Protein AF-A0A927G2V9-F1 (afdb_monomer_lite)

Sequence (260 aa):
MIRFIKNMVEADKHNALAEKRNIQAFEKHVNAEIKVNKQEKRTTNAIEKLRNRKRGIMKTSISTFIEVHKKIMQIEFNQGDGIRELVMNMSTPIDSSYINSWFDLDRKELNTEQMLSAYFIKGGISGVIAKEAEMNARLASIRNRQADVALAQAETICVALESIEVRVNKISDLLAKLNVILIKTIDTTSAIISEKGIDKQKYTKQDKEKLMTCINAATTVKKIIDTPILDMEGNITQELIKAIQHGNSFLEEINNKMKI

Secondary structure (DSSP, 8-state):
-HHHHHHHHHHHHHHHHHHHHHHHHHHHHHHHHHHHHHHHHHHHHHHHHHHHHHHHHIIIIIHHHHHHHHHHHHT-PPTTSSHHHHHHH-SS--SHHHHHHHHHHHHHH--HHHHHHHHHHHHSSHHHHHHHHHHTTS-SSSHHHHHHHHHHHHHHHHHHHHHHHHHHHHHHHHHHHHHHHHHHHHHHHHHHHHHHTT-GGG--HHHHHHHHHHHHHHHHHHHHHHS-SB-TTSPBPHHHHHHHHHHHHHHHHHHHHH--

Foldseek 3Di:
DVVVVVVVVVVVVVVVVLVVLLVVLVVLLVVLVVLLVVLLVLLLVLLVLLLVLLLVLLVPLLQLLQVLVVQVVLLPDDPVLLLVVLCVPLPDHSHPVVSVVLVVVSVVLPVVVVLVVVLCCVPADVVVVVVCVVVVPDDRPVRPVVSVVSNVRSVVSSVLSVVSSVVSNLLSVLLVLLSVQLVVLSVLSVVVCVVQPSHNVSADSVNSVSSSLNSVSSSLSVQLSPQRQADSNRHGDPSNVVSSVVSVVSSVVVCVVVVD

pLDDT: mean 75.88, std 15.54, range [39.22, 97.38]

Radius of gyration: 28.89 Å; chains: 1; bounding box: 69×26×96 Å

Structure (mmCIF, N/CA/C/O backbone):
data_AF-A0A927G2V9-F1
#
_entry.id   AF-A0A927G2V9-F1
#
loop_
_atom_site.group_PDB
_atom_site.id
_atom_site.type_symbol
_atom_site.label_atom_id
_atom_site.label_alt_id
_atom_site.label_comp_id
_atom_site.label_asym_id
_atom_site.label_entity_id
_atom_site.label_seq_id
_atom_site.pdbx_PDB_ins_code
_atom_site.Cartn_x
_atom_site.Cartn_y
_atom_site.Cartn_z
_atom_site.occupancy
_atom_site.B_iso_or_equiv
_atom_site.auth_seq_id
_atom_site.auth_comp_id
_atom_site.auth_asym_id
_atom_site.auth_atom_id
_atom_site.pdbx_PDB_model_num
ATOM 1 N N . MET A 1 1 ? 43.965 -5.010 -64.605 1.00 55.44 1 MET A N 1
ATOM 2 C CA . MET A 1 1 ? 43.247 -6.197 -64.088 1.00 55.44 1 MET A CA 1
ATOM 3 C C . MET A 1 1 ? 43.513 -6.438 -62.594 1.00 55.44 1 MET A C 1
ATOM 5 O O . MET A 1 1 ? 42.568 -6.380 -61.825 1.00 55.44 1 MET A O 1
ATOM 9 N N . ILE A 1 2 ? 44.770 -6.571 -62.141 1.00 54.78 2 ILE A N 1
ATOM 10 C CA . ILE A 1 2 ? 45.123 -6.824 -60.717 1.00 54.78 2 ILE A CA 1
ATOM 11 C C . ILE A 1 2 ? 44.600 -5.743 -59.742 1.00 54.78 2 ILE A C 1
ATOM 13 O O . ILE A 1 2 ? 44.047 -6.066 -58.695 1.00 54.78 2 ILE A O 1
ATOM 17 N N . ARG A 1 3 ? 44.699 -4.453 -60.098 1.00 51.81 3 ARG A N 1
ATOM 18 C CA . ARG A 1 3 ? 44.196 -3.331 -59.272 1.00 51.81 3 ARG A CA 1
ATOM 19 C C . ARG A 1 3 ? 42.668 -3.321 -59.120 1.00 51.81 3 ARG A C 1
ATOM 21 O O . ARG A 1 3 ? 42.163 -2.945 -58.074 1.00 51.81 3 ARG A O 1
ATOM 28 N N . PHE A 1 4 ? 41.946 -3.762 -60.147 1.00 56.03 4 PHE A N 1
ATOM 29 C CA . PHE A 1 4 ? 40.483 -3.847 -60.135 1.00 56.03 4 PHE A CA 1
ATOM 30 C C . PHE A 1 4 ? 40.002 -4.973 -59.210 1.00 56.03 4 PHE A C 1
ATOM 32 O O . PHE A 1 4 ? 39.141 -4.751 -58.368 1.00 56.03 4 PHE A O 1
ATOM 39 N N . ILE A 1 5 ? 40.643 -6.143 -59.293 1.00 57.41 5 ILE A N 1
ATOM 40 C CA . ILE A 1 5 ? 40.373 -7.283 -58.405 1.00 57.41 5 ILE A CA 1
ATOM 41 C C . ILE A 1 5 ? 40.694 -6.923 -56.947 1.00 57.41 5 ILE A C 1
ATOM 43 O O . ILE A 1 5 ? 39.905 -7.220 -56.057 1.00 57.41 5 ILE A O 1
ATOM 47 N N . LYS A 1 6 ? 41.806 -6.217 -56.689 1.00 57.31 6 LYS A N 1
ATOM 48 C CA . LYS A 1 6 ? 42.147 -5.735 -55.340 1.00 57.31 6 LYS A CA 1
ATOM 49 C C . LYS A 1 6 ? 41.074 -4.794 -54.773 1.00 57.31 6 LYS A C 1
ATOM 51 O O . LYS A 1 6 ? 40.660 -4.977 -53.633 1.00 57.31 6 LYS A O 1
ATOM 56 N N . ASN A 1 7 ? 40.589 -3.848 -55.580 1.00 57.88 7 ASN A N 1
ATOM 57 C CA . ASN A 1 7 ? 39.524 -2.930 -55.174 1.00 57.88 7 ASN A CA 1
ATOM 58 C C . ASN A 1 7 ? 38.192 -3.659 -54.910 1.00 57.88 7 ASN A C 1
ATOM 60 O O . ASN A 1 7 ? 37.502 -3.311 -53.959 1.00 57.88 7 ASN A O 1
ATOM 64 N N . MET A 1 8 ? 37.843 -4.681 -55.704 1.00 60.88 8 MET A N 1
ATOM 65 C CA . MET A 1 8 ? 36.666 -5.527 -55.444 1.00 60.88 8 MET A CA 1
ATOM 66 C C . MET A 1 8 ? 36.788 -6.288 -54.119 1.00 60.88 8 MET A C 1
ATOM 68 O O . MET A 1 8 ? 35.865 -6.263 -53.316 1.00 60.88 8 MET A O 1
ATOM 72 N N . VAL A 1 9 ? 37.943 -6.903 -53.846 1.00 64.06 9 VAL A N 1
ATOM 73 C CA . VAL A 1 9 ? 38.182 -7.636 -52.590 1.00 64.06 9 VAL A CA 1
ATOM 74 C C . VAL A 1 9 ? 38.117 -6.711 -51.368 1.00 64.06 9 VAL A C 1
ATOM 76 O O . VAL A 1 9 ? 37.639 -7.114 -50.308 1.00 64.06 9 VAL A O 1
ATOM 79 N N . GLU A 1 10 ? 38.598 -5.472 -51.483 1.00 65.88 10 GLU A N 1
ATOM 80 C CA . GLU A 1 10 ? 38.458 -4.468 -50.422 1.00 65.88 10 GLU A CA 1
ATOM 81 C C . GLU A 1 10 ? 36.997 -4.026 -50.250 1.00 65.88 10 GLU A C 1
ATOM 83 O O . GLU A 1 10 ? 36.513 -3.965 -49.119 1.00 65.88 10 GLU A O 1
ATOM 88 N N . ALA A 1 11 ? 36.265 -3.801 -51.345 1.00 61.78 11 ALA A N 1
ATOM 89 C CA . ALA A 1 11 ? 34.843 -3.458 -51.307 1.00 61.78 11 ALA A CA 1
ATOM 90 C C . ALA A 1 11 ? 33.989 -4.560 -50.653 1.00 61.78 11 ALA A C 1
ATOM 92 O O . ALA A 1 11 ? 33.175 -4.257 -49.781 1.00 61.78 11 ALA A O 1
ATOM 93 N N . ASP A 1 12 ? 34.230 -5.831 -50.980 1.00 64.00 12 ASP A N 1
ATOM 94 C CA . ASP A 1 12 ? 33.527 -6.969 -50.374 1.00 64.00 12 ASP A CA 1
ATOM 95 C C . ASP A 1 12 ? 33.809 -7.078 -48.870 1.00 64.00 12 ASP A C 1
ATOM 97 O O . ASP A 1 12 ? 32.894 -7.292 -48.070 1.00 64.00 12 ASP A O 1
ATO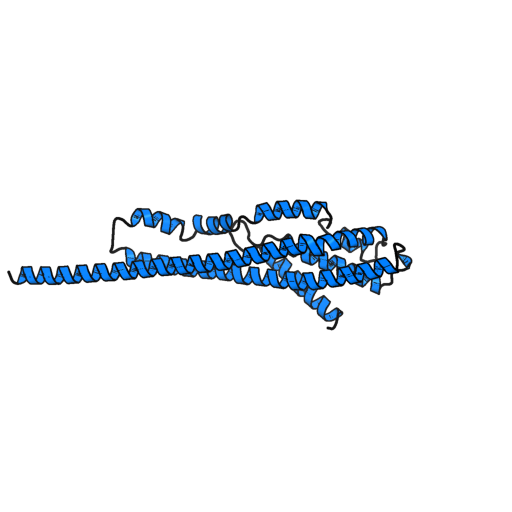M 101 N N . LYS A 1 13 ? 35.059 -6.844 -48.445 1.00 68.31 13 LYS A N 1
ATOM 102 C CA . LYS A 1 13 ? 35.409 -6.774 -47.016 1.00 68.31 13 LYS A CA 1
ATOM 103 C C . LYS A 1 13 ? 34.677 -5.634 -46.313 1.00 68.31 13 LYS A C 1
ATOM 105 O O . LYS A 1 13 ? 34.181 -5.825 -45.202 1.00 68.31 13 LYS A O 1
ATOM 110 N N . HIS A 1 14 ? 34.602 -4.458 -46.934 1.00 65.38 14 HIS A N 1
ATOM 111 C CA . HIS A 1 14 ? 33.885 -3.312 -46.377 1.00 65.38 14 HIS A CA 1
ATOM 112 C C . HIS A 1 14 ? 32.372 -3.557 -46.288 1.00 65.38 14 HIS A C 1
ATOM 114 O O . HIS A 1 14 ? 31.774 -3.200 -45.270 1.00 65.38 14 HIS A O 1
ATOM 120 N N . ASN A 1 15 ? 31.775 -4.227 -47.276 1.00 68.12 15 ASN A N 1
ATOM 121 C CA . ASN A 1 15 ? 30.369 -4.635 -47.247 1.00 68.12 15 ASN A CA 1
ATOM 122 C C . ASN A 1 15 ? 30.089 -5.642 -46.126 1.00 68.12 15 ASN A C 1
ATOM 124 O O . ASN A 1 15 ? 29.191 -5.414 -45.318 1.00 68.12 15 ASN A O 1
ATOM 128 N N . ALA A 1 16 ? 30.907 -6.690 -45.996 1.00 70.94 16 ALA A N 1
ATOM 129 C CA . ALA A 1 16 ? 30.765 -7.673 -44.920 1.00 70.94 16 ALA A CA 1
ATOM 130 C C . ALA A 1 16 ? 30.925 -7.037 -43.522 1.00 70.94 16 ALA A C 1
ATOM 132 O O . ALA A 1 16 ? 30.200 -7.359 -42.579 1.00 70.94 16 ALA A O 1
ATOM 133 N N . LEU A 1 17 ? 31.852 -6.082 -43.377 1.00 72.69 17 LEU A N 1
ATOM 134 C CA . LEU A 1 17 ? 32.018 -5.300 -42.148 1.00 72.69 17 LEU A CA 1
ATOM 135 C C . LEU A 1 17 ? 30.794 -4.423 -41.845 1.00 72.69 17 LEU A C 1
ATOM 137 O O . LEU A 1 17 ? 30.413 -4.295 -40.679 1.00 72.69 17 LEU A O 1
ATOM 141 N N . ALA A 1 18 ? 30.186 -3.812 -42.863 1.00 66.44 18 ALA A N 1
ATOM 142 C CA . ALA A 1 18 ? 28.980 -3.004 -42.710 1.00 66.44 18 ALA A CA 1
ATOM 143 C C . ALA A 1 18 ? 27.772 -3.861 -42.300 1.00 66.44 18 ALA A C 1
ATOM 145 O O . ALA A 1 18 ? 27.036 -3.485 -41.389 1.00 66.44 18 ALA A O 1
ATOM 146 N N . GLU A 1 19 ? 27.609 -5.037 -42.903 1.00 65.94 19 GLU A N 1
ATOM 147 C CA . GLU A 1 19 ? 26.555 -5.994 -42.562 1.00 65.94 19 GLU A CA 1
ATOM 148 C C . GLU A 1 19 ? 26.694 -6.509 -41.125 1.00 65.94 19 GLU A C 1
ATOM 150 O O . GLU A 1 19 ? 25.750 -6.425 -40.340 1.00 65.94 19 GLU A O 1
ATOM 155 N N . LYS A 1 20 ? 27.903 -6.916 -40.717 1.00 73.75 20 LYS A N 1
ATOM 156 C CA . LYS A 1 20 ? 28.170 -7.333 -39.334 1.00 73.75 20 LYS A CA 1
ATOM 157 C C . LYS A 1 20 ? 27.840 -6.234 -38.319 1.00 73.75 20 LYS A C 1
ATOM 159 O O . LYS A 1 20 ? 27.256 -6.510 -37.274 1.00 73.75 20 LYS A O 1
ATOM 164 N N . ARG A 1 21 ? 28.202 -4.981 -38.614 1.00 66.94 21 ARG A N 1
ATOM 165 C CA . ARG A 1 21 ? 27.887 -3.829 -37.750 1.00 66.94 21 ARG A CA 1
ATOM 166 C C . ARG A 1 21 ? 26.384 -3.560 -37.675 1.00 66.94 21 ARG A C 1
ATOM 168 O O . ARG A 1 21 ? 25.900 -3.203 -36.607 1.00 66.94 21 ARG A O 1
ATOM 175 N N . ASN A 1 22 ? 25.654 -3.760 -38.772 1.00 63.78 22 ASN A N 1
ATOM 176 C CA . ASN A 1 22 ? 24.197 -3.645 -38.786 1.00 63.78 22 ASN A CA 1
ATOM 177 C C . ASN A 1 22 ? 23.535 -4.694 -37.892 1.00 63.78 22 ASN A C 1
ATOM 179 O O . ASN A 1 22 ? 22.648 -4.341 -37.123 1.00 63.78 22 ASN A O 1
ATOM 183 N N . ILE A 1 23 ? 23.990 -5.949 -37.960 1.00 69.75 23 ILE A N 1
ATOM 184 C CA . ILE A 1 23 ? 23.479 -7.031 -37.108 1.00 69.75 23 ILE A CA 1
ATOM 185 C C . ILE A 1 23 ? 23.700 -6.686 -35.631 1.00 69.75 23 ILE A C 1
ATOM 187 O O . ILE A 1 23 ? 22.756 -6.714 -34.852 1.00 69.75 23 ILE A O 1
ATOM 191 N N . GLN A 1 24 ? 24.908 -6.256 -35.256 1.00 71.81 24 GLN A N 1
ATOM 192 C CA . GLN A 1 24 ? 25.217 -5.883 -33.869 1.00 71.81 24 GLN A CA 1
ATOM 193 C C . GLN A 1 24 ? 24.383 -4.698 -33.363 1.00 71.81 24 GLN A C 1
ATOM 195 O O . GLN A 1 24 ? 23.928 -4.706 -32.221 1.00 71.81 24 GLN A O 1
ATOM 200 N N . ALA A 1 25 ? 24.179 -3.670 -34.192 1.00 64.44 25 ALA A N 1
ATOM 201 C CA . ALA A 1 25 ? 23.319 -2.545 -33.835 1.00 64.44 25 ALA A CA 1
ATOM 202 C C . ALA A 1 25 ? 21.861 -3.002 -33.654 1.00 64.44 25 ALA A C 1
ATOM 204 O O . ALA A 1 25 ? 21.221 -2.632 -32.673 1.00 64.44 25 ALA A O 1
ATOM 205 N N . PHE A 1 26 ? 21.359 -3.859 -34.547 1.00 64.56 26 PHE A N 1
ATOM 206 C CA . PHE A 1 26 ? 20.013 -4.422 -34.450 1.00 64.56 26 PHE A CA 1
ATOM 207 C C . PHE A 1 26 ? 19.827 -5.273 -33.184 1.00 64.56 26 PHE A C 1
ATOM 209 O O . PHE A 1 26 ? 18.866 -5.075 -32.448 1.00 64.56 26 PHE A O 1
ATOM 216 N N . GLU A 1 27 ? 20.779 -6.152 -32.867 1.00 68.31 27 GLU A N 1
ATOM 217 C CA . GLU A 1 27 ? 20.772 -6.945 -31.631 1.00 68.31 27 GLU A CA 1
ATOM 218 C C . GLU A 1 27 ? 20.745 -6.059 -30.379 1.00 68.31 27 GLU A C 1
ATOM 220 O O . GLU A 1 27 ? 19.988 -6.326 -29.444 1.00 68.31 27 GLU A O 1
ATOM 225 N N . LYS A 1 28 ? 21.537 -4.978 -30.355 1.00 69.12 28 LYS A N 1
ATOM 226 C CA . LYS A 1 28 ? 21.524 -3.993 -29.262 1.00 69.12 28 LYS A CA 1
ATOM 227 C C . LYS A 1 28 ? 20.144 -3.357 -29.086 1.00 69.12 28 LYS A C 1
ATOM 229 O O . LYS A 1 28 ? 19.667 -3.283 -27.955 1.00 69.12 28 LYS A O 1
ATOM 234 N N . HIS A 1 29 ? 19.501 -2.943 -30.178 1.00 65.19 29 HIS A N 1
ATOM 235 C CA . HIS A 1 29 ? 18.152 -2.374 -30.141 1.00 65.19 29 HIS A CA 1
ATOM 236 C C . HIS A 1 29 ? 17.125 -3.371 -29.600 1.00 65.19 29 HIS A C 1
ATOM 238 O O . HIS A 1 29 ? 16.411 -3.054 -28.650 1.00 65.19 29 HIS A O 1
ATOM 244 N N . VAL A 1 30 ? 17.098 -4.591 -30.141 1.00 65.75 30 VAL A N 1
ATOM 245 C CA . VAL A 1 30 ? 16.164 -5.638 -29.700 1.00 65.75 30 VAL A CA 1
ATOM 246 C C . VAL A 1 30 ? 16.360 -5.955 -28.214 1.00 65.75 30 VAL A C 1
ATOM 248 O O . VAL A 1 30 ? 15.394 -6.054 -27.460 1.00 65.75 30 VAL A O 1
ATOM 251 N N . ASN A 1 31 ? 17.607 -6.053 -27.748 1.00 71.56 31 ASN A N 1
ATOM 252 C CA . ASN A 1 31 ? 17.897 -6.294 -26.334 1.00 71.56 31 ASN A CA 1
ATOM 253 C C . ASN A 1 31 ? 17.458 -5.130 -25.429 1.00 71.56 31 ASN A C 1
ATOM 255 O O . ASN A 1 31 ? 16.953 -5.374 -24.329 1.00 71.56 31 ASN A O 1
ATOM 259 N N . ALA A 1 32 ? 17.627 -3.881 -25.876 1.00 70.38 32 ALA A N 1
ATOM 260 C CA . ALA A 1 32 ? 17.164 -2.694 -25.160 1.00 70.38 32 ALA A CA 1
ATOM 261 C C . ALA A 1 32 ? 15.635 -2.705 -24.997 1.00 70.38 32 ALA A C 1
ATOM 263 O O . ALA A 1 32 ? 15.127 -2.523 -23.890 1.00 70.38 32 ALA A O 1
ATOM 264 N N . GLU A 1 33 ? 14.917 -3.002 -26.080 1.00 66.94 33 GLU A N 1
ATOM 265 C CA . GLU A 1 33 ? 13.457 -3.094 -26.106 1.00 66.94 33 GLU A CA 1
ATOM 266 C C . GLU A 1 33 ? 12.942 -4.216 -25.193 1.00 66.94 33 GLU A C 1
ATOM 268 O O . GLU A 1 33 ? 12.092 -3.983 -24.333 1.00 66.94 33 GLU A O 1
ATOM 273 N N . ILE A 1 34 ? 13.518 -5.421 -25.288 1.00 73.62 34 ILE A N 1
ATOM 274 C CA . ILE A 1 34 ? 13.167 -6.549 -24.410 1.00 73.62 34 ILE A CA 1
ATOM 275 C C . ILE A 1 34 ? 13.367 -6.180 -22.934 1.00 73.62 34 ILE A C 1
ATOM 277 O O . ILE A 1 34 ? 12.531 -6.521 -22.090 1.00 73.62 34 ILE A O 1
ATOM 281 N N . LYS A 1 35 ? 14.469 -5.494 -22.600 1.00 77.81 35 LYS A N 1
ATOM 282 C CA . LYS A 1 35 ? 14.782 -5.084 -21.224 1.00 77.81 35 LYS A CA 1
ATOM 283 C C . LYS A 1 35 ? 13.747 -4.091 -20.690 1.00 77.81 35 LYS A C 1
ATOM 285 O O . LYS A 1 35 ? 13.234 -4.307 -19.590 1.00 77.81 35 LYS A O 1
ATOM 290 N N . VAL A 1 36 ? 13.408 -3.065 -21.474 1.00 73.62 36 VAL A N 1
ATOM 291 C CA . VAL A 1 36 ? 12.397 -2.058 -21.113 1.00 73.62 36 VAL A CA 1
ATOM 292 C C . VAL A 1 36 ? 11.027 -2.709 -20.944 1.00 73.62 36 VAL A C 1
ATOM 294 O O . VAL A 1 36 ? 10.447 -2.596 -19.867 1.00 73.62 36 VAL A O 1
ATOM 297 N N . ASN A 1 37 ? 10.570 -3.496 -21.922 1.00 72.69 37 ASN A N 1
ATOM 298 C CA . ASN A 1 37 ? 9.266 -4.168 -21.878 1.00 72.69 37 ASN A CA 1
ATOM 299 C C . ASN A 1 37 ? 9.141 -5.105 -20.665 1.00 72.69 37 ASN A C 1
ATOM 301 O O . ASN A 1 37 ? 8.102 -5.188 -20.003 1.00 72.69 37 ASN A O 1
ATOM 305 N N . LYS A 1 38 ? 10.222 -5.821 -20.327 1.00 81.25 38 LYS A N 1
ATOM 306 C CA . LYS A 1 38 ? 10.258 -6.687 -19.143 1.00 81.25 38 LYS A CA 1
ATOM 307 C C . LYS A 1 38 ? 10.138 -5.884 -17.850 1.00 81.25 38 LYS A C 1
ATOM 309 O O . LYS A 1 38 ? 9.419 -6.319 -16.947 1.00 81.25 38 LYS A O 1
ATOM 314 N N . GLN A 1 39 ? 10.846 -4.762 -17.740 1.00 81.25 39 GLN A N 1
ATOM 315 C CA . GLN A 1 39 ? 10.802 -3.925 -16.545 1.00 81.25 39 GLN A CA 1
ATOM 316 C C . GLN A 1 39 ? 9.449 -3.211 -16.415 1.00 81.25 39 GLN A C 1
ATOM 318 O O . GLN A 1 39 ? 8.862 -3.221 -15.337 1.00 81.25 39 GLN A O 1
ATOM 323 N N . GLU A 1 40 ? 8.892 -2.707 -17.513 1.00 75.44 40 GLU A N 1
ATOM 324 C CA . GLU A 1 40 ? 7.560 -2.097 -17.557 1.00 75.44 40 GLU A CA 1
ATOM 325 C C . GLU A 1 40 ? 6.482 -3.066 -17.064 1.00 75.44 40 GLU A C 1
ATOM 327 O O . GLU A 1 40 ? 5.663 -2.717 -16.208 1.00 75.44 40 GLU A O 1
ATOM 332 N N . LYS A 1 41 ? 6.531 -4.326 -17.514 1.00 79.75 41 LYS A N 1
ATOM 333 C CA . LYS A 1 41 ? 5.615 -5.371 -17.046 1.00 79.75 41 LYS A CA 1
ATOM 334 C C . LYS A 1 41 ? 5.736 -5.620 -15.540 1.00 79.75 41 LYS A C 1
ATOM 336 O O . LYS A 1 41 ? 4.725 -5.827 -14.870 1.00 79.75 41 LYS A O 1
ATOM 341 N N . ARG A 1 42 ? 6.953 -5.621 -14.983 1.00 85.12 42 ARG A N 1
ATOM 342 C CA . ARG A 1 42 ? 7.170 -5.792 -13.532 1.00 85.12 42 ARG A CA 1
ATOM 343 C C . ARG A 1 42 ? 6.597 -4.627 -12.740 1.00 85.12 42 ARG A C 1
ATOM 345 O O . ARG A 1 42 ? 5.833 -4.859 -11.802 1.00 85.12 42 ARG A O 1
ATOM 352 N N . THR A 1 43 ? 6.906 -3.404 -13.155 1.00 80.38 43 THR A N 1
ATOM 353 C CA . THR A 1 43 ? 6.417 -2.183 -12.512 1.00 80.38 43 THR A CA 1
ATOM 354 C C . THR A 1 43 ? 4.892 -2.102 -12.577 1.00 80.38 43 THR A C 1
ATOM 356 O O . THR A 1 43 ? 4.254 -1.874 -11.550 1.00 80.38 43 THR A O 1
ATOM 359 N N . THR A 1 44 ? 4.293 -2.407 -13.731 1.00 77.75 44 THR A N 1
ATOM 360 C CA . THR A 1 44 ? 2.832 -2.469 -13.901 1.00 77.75 44 THR A CA 1
ATOM 361 C C . THR A 1 44 ? 2.209 -3.489 -12.951 1.00 77.75 44 THR A C 1
ATOM 363 O O . THR A 1 44 ? 1.319 -3.148 -12.176 1.00 77.75 44 THR A O 1
ATOM 366 N N . ASN A 1 45 ? 2.742 -4.714 -12.904 1.00 85.12 45 ASN A N 1
ATOM 367 C CA . ASN A 1 45 ? 2.254 -5.747 -11.985 1.00 85.12 45 ASN A CA 1
ATOM 368 C C . ASN A 1 45 ? 2.363 -5.330 -10.507 1.00 85.12 45 ASN A C 1
ATOM 370 O O . ASN A 1 45 ? 1.492 -5.669 -9.704 1.00 85.12 45 ASN A O 1
ATOM 374 N N . ALA A 1 46 ? 3.430 -4.627 -10.113 1.00 85.88 46 ALA A N 1
ATOM 375 C CA . ALA A 1 46 ? 3.582 -4.123 -8.749 1.00 85.88 46 ALA A CA 1
ATOM 376 C C . ALA A 1 46 ? 2.501 -3.082 -8.413 1.00 85.88 46 ALA A C 1
ATOM 378 O O . ALA A 1 46 ? 1.882 -3.154 -7.348 1.00 85.88 46 ALA A O 1
ATOM 379 N N . ILE A 1 47 ? 2.224 -2.162 -9.341 1.00 80.69 47 ILE A N 1
ATOM 380 C CA . ILE A 1 47 ? 1.178 -1.141 -9.187 1.00 80.69 47 ILE A CA 1
ATOM 381 C C . ILE A 1 47 ? -0.201 -1.796 -9.090 1.00 80.69 47 ILE A C 1
AT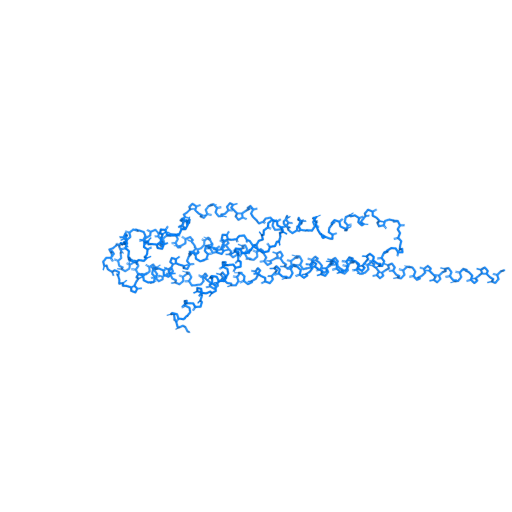OM 383 O O . ILE A 1 47 ? -0.972 -1.475 -8.184 1.00 80.69 47 ILE A O 1
ATOM 387 N N . GLU A 1 48 ? -0.495 -2.784 -9.935 1.00 82.88 48 GLU A N 1
ATOM 388 C CA . GLU A 1 48 ? -1.758 -3.521 -9.872 1.00 82.88 48 GLU A CA 1
ATOM 389 C C . GLU A 1 48 ? -1.938 -4.280 -8.554 1.00 82.88 48 GLU A C 1
ATOM 391 O O . GLU A 1 48 ? -3.033 -4.285 -7.984 1.00 82.88 48 GLU A O 1
ATOM 396 N N . LYS A 1 49 ? -0.870 -4.891 -8.027 1.00 88.44 49 LYS A N 1
ATOM 397 C CA . LYS A 1 49 ? -0.898 -5.532 -6.704 1.00 88.44 49 LYS A CA 1
ATOM 398 C C . LYS A 1 49 ? -1.229 -4.526 -5.606 1.00 88.44 49 LYS A C 1
ATOM 400 O O . LYS A 1 49 ? -2.065 -4.824 -4.751 1.00 88.44 49 LYS A O 1
ATOM 405 N N . LEU A 1 50 ? -0.609 -3.345 -5.628 1.00 86.75 50 LEU A N 1
ATOM 406 C CA . LEU A 1 50 ? -0.900 -2.285 -4.665 1.00 86.75 50 LEU A CA 1
ATOM 407 C C . LEU A 1 50 ? -2.351 -1.798 -4.793 1.00 86.75 50 LEU A C 1
ATOM 409 O O . LEU A 1 50 ? -3.039 -1.697 -3.778 1.00 86.75 50 LEU A O 1
ATOM 413 N N . ARG A 1 51 ? -2.854 -1.588 -6.016 1.00 84.56 51 ARG A N 1
ATOM 414 C CA . ARG A 1 51 ? -4.267 -1.252 -6.270 1.00 84.56 51 ARG A CA 1
ATOM 415 C C . ARG A 1 51 ? -5.198 -2.291 -5.659 1.00 84.56 51 ARG A C 1
ATOM 417 O O . ARG A 1 51 ? -6.102 -1.956 -4.897 1.00 84.56 51 ARG A O 1
ATOM 424 N N . ASN A 1 52 ? -4.968 -3.566 -5.961 1.00 88.25 52 ASN A N 1
ATOM 425 C CA . ASN A 1 52 ? -5.796 -4.652 -5.448 1.00 88.25 52 ASN A CA 1
ATOM 426 C C . ASN A 1 52 ? -5.759 -4.706 -3.916 1.00 88.25 52 ASN A C 1
ATOM 428 O O . ASN A 1 52 ? -6.791 -4.945 -3.291 1.00 88.25 52 ASN A O 1
ATOM 432 N N . ARG A 1 53 ? -4.607 -4.407 -3.302 1.00 91.69 53 ARG A N 1
ATOM 433 C CA . ARG A 1 53 ? -4.478 -4.285 -1.845 1.00 91.69 53 ARG A CA 1
ATOM 434 C C . ARG A 1 53 ? -5.277 -3.104 -1.291 1.00 91.69 53 ARG A C 1
ATOM 436 O O . ARG A 1 53 ? -6.059 -3.326 -0.372 1.00 91.69 53 ARG A O 1
ATOM 443 N N . LYS A 1 54 ? -5.156 -1.895 -1.861 1.00 90.00 54 LYS A N 1
ATOM 444 C CA . LYS A 1 54 ? -5.963 -0.723 -1.463 1.00 90.00 54 LYS A CA 1
ATOM 445 C C . LYS A 1 54 ? -7.461 -1.043 -1.541 1.00 90.00 54 LYS A C 1
ATOM 447 O O . LYS A 1 54 ? -8.172 -0.895 -0.551 1.00 90.00 54 LYS A O 1
ATOM 452 N N . ARG A 1 55 ? -7.921 -1.596 -2.672 1.00 90.50 55 ARG A N 1
ATOM 453 C CA . ARG A 1 55 ? -9.322 -2.012 -2.876 1.00 90.50 55 ARG A CA 1
ATOM 454 C C . ARG A 1 55 ? -9.768 -3.081 -1.883 1.00 90.50 55 ARG A C 1
ATOM 456 O O . ARG A 1 55 ? -10.889 -3.013 -1.390 1.00 90.50 55 ARG A O 1
ATOM 463 N N . GLY A 1 56 ? -8.920 -4.070 -1.607 1.00 93.38 56 GLY A N 1
ATOM 464 C CA . GLY A 1 56 ? -9.205 -5.127 -0.640 1.00 93.38 56 GLY A CA 1
ATOM 465 C C . GLY A 1 56 ? -9.400 -4.568 0.765 1.00 93.38 56 GLY A C 1
ATOM 466 O O . GLY A 1 56 ? -10.413 -4.855 1.396 1.00 93.38 56 GLY A O 1
ATOM 467 N N . ILE A 1 57 ? -8.483 -3.712 1.218 1.00 94.94 57 ILE A N 1
ATOM 468 C CA . ILE A 1 57 ? -8.556 -3.046 2.526 1.00 94.94 57 ILE A CA 1
ATOM 469 C C . ILE A 1 57 ? -9.815 -2.170 2.609 1.00 94.94 57 ILE A C 1
ATOM 471 O O . ILE A 1 57 ? -10.579 -2.278 3.566 1.00 94.94 57 ILE A O 1
ATOM 475 N N . MET A 1 58 ? -10.095 -1.384 1.565 1.00 91.81 58 MET A N 1
ATOM 476 C CA . MET A 1 58 ? -11.292 -0.539 1.498 1.00 91.81 58 MET A CA 1
ATOM 477 C C . MET A 1 58 ? -12.596 -1.334 1.610 1.00 91.81 58 MET A C 1
ATOM 479 O O . MET A 1 58 ? -13.488 -0.961 2.366 1.00 91.81 58 MET A O 1
ATOM 483 N N . LYS A 1 59 ? -12.700 -2.456 0.889 1.00 91.75 59 LYS A N 1
ATOM 484 C CA . LYS A 1 59 ? -13.889 -3.322 0.901 1.00 91.75 59 LYS A CA 1
ATOM 485 C C . LYS A 1 59 ? -14.062 -4.128 2.186 1.00 91.75 59 LYS A C 1
ATOM 487 O O . LYS A 1 59 ? -15.151 -4.635 2.419 1.00 91.75 59 LYS A O 1
ATOM 492 N N . THR A 1 60 ? -12.997 -4.305 2.963 1.00 95.25 60 THR A N 1
ATOM 493 C CA . THR A 1 60 ? -12.995 -5.179 4.140 1.00 95.25 60 THR A CA 1
ATOM 494 C C . THR A 1 60 ? -12.829 -4.359 5.409 1.00 95.25 60 THR A C 1
ATOM 496 O O . THR A 1 60 ? -13.811 -3.826 5.913 1.00 95.25 60 THR A O 1
ATOM 499 N N . SER A 1 61 ? -11.605 -4.203 5.904 1.00 96.00 61 SER A N 1
ATOM 500 C CA . SER A 1 61 ? -11.318 -3.595 7.203 1.00 96.00 61 SER A CA 1
ATOM 501 C C . SER A 1 61 ? -11.816 -2.158 7.334 1.00 96.00 61 SER A C 1
ATOM 503 O O . SER A 1 61 ? -12.322 -1.810 8.395 1.00 96.00 61 SER A O 1
ATOM 505 N N . ILE A 1 62 ? -11.758 -1.332 6.284 1.00 94.69 62 ILE A N 1
ATOM 506 C CA . ILE A 1 62 ? -12.332 0.025 6.339 1.00 94.69 62 ILE A CA 1
ATOM 507 C C . ILE A 1 62 ? -13.861 -0.027 6.393 1.00 94.69 62 ILE A C 1
ATOM 509 O O . ILE A 1 62 ? -14.466 0.705 7.172 1.00 94.69 62 ILE A O 1
ATOM 513 N N . SER A 1 63 ? -14.495 -0.918 5.626 1.00 93.50 63 SER A N 1
ATOM 514 C CA . SER A 1 63 ? -15.947 -1.114 5.688 1.00 93.50 63 SER A CA 1
ATOM 515 C C . SER A 1 63 ? -16.396 -1.570 7.078 1.00 93.50 63 SER A C 1
ATOM 517 O O . SER A 1 63 ? -17.333 -1.004 7.635 1.00 93.50 63 SER A O 1
ATOM 519 N N . THR A 1 64 ? -15.698 -2.538 7.677 1.00 94.88 64 THR A N 1
ATOM 520 C CA . THR A 1 64 ? -15.968 -2.993 9.049 1.00 94.88 64 THR A CA 1
ATOM 521 C C . THR A 1 64 ? -15.701 -1.887 10.069 1.00 94.88 64 THR A C 1
ATOM 523 O O . THR A 1 64 ? -16.486 -1.686 10.995 1.00 94.88 64 THR A O 1
ATOM 526 N N . PHE A 1 65 ? -14.633 -1.108 9.883 1.00 95.31 65 PHE A N 1
ATOM 527 C CA . PHE A 1 65 ? -14.346 0.036 10.739 1.00 95.31 65 PHE A CA 1
ATOM 528 C C . PHE A 1 65 ? -15.479 1.063 10.721 1.00 95.31 65 PHE A C 1
ATOM 530 O O . PHE A 1 65 ? -15.820 1.570 11.781 1.00 95.31 65 PHE A O 1
ATOM 537 N N . ILE A 1 66 ? -16.102 1.353 9.573 1.00 92.31 66 ILE A N 1
ATOM 538 C CA . ILE A 1 66 ? -17.223 2.308 9.494 1.00 92.31 66 ILE A CA 1
ATOM 539 C C . ILE A 1 66 ? -18.372 1.897 10.420 1.00 92.31 66 ILE A C 1
ATOM 541 O O . ILE A 1 66 ? -18.989 2.749 11.061 1.00 92.31 66 ILE A O 1
ATOM 545 N N . GLU A 1 67 ? -18.664 0.602 10.522 1.00 91.69 67 GLU A N 1
ATOM 546 C CA . GLU A 1 67 ? -19.707 0.091 11.414 1.00 91.69 67 GLU A CA 1
ATOM 547 C C . GLU A 1 67 ? -19.334 0.279 12.886 1.00 91.69 67 GLU A C 1
ATOM 549 O O . GLU A 1 67 ? -20.146 0.752 13.683 1.00 91.69 67 GLU A O 1
ATOM 554 N N . VAL A 1 68 ? -18.088 -0.037 13.245 1.00 92.56 68 VAL A N 1
ATOM 555 C CA . VAL A 1 68 ? -17.570 0.163 14.604 1.00 92.56 68 VAL A CA 1
ATOM 556 C C . VAL A 1 68 ? -17.515 1.647 14.957 1.00 92.56 68 VAL A C 1
ATOM 558 O O . VAL A 1 68 ? -17.946 2.039 16.037 1.00 92.56 68 VAL A O 1
ATOM 561 N N . HIS A 1 69 ? -17.064 2.490 14.034 1.00 90.44 69 HIS A N 1
ATOM 562 C CA . HIS A 1 69 ? -16.986 3.935 14.197 1.00 90.44 69 HIS A CA 1
ATOM 563 C C . HIS A 1 69 ? -18.366 4.544 14.462 1.00 90.44 69 HIS A C 1
ATOM 565 O O . HIS A 1 69 ? -18.514 5.333 15.391 1.00 90.44 69 HIS A O 1
ATOM 571 N N . LYS A 1 70 ? -19.409 4.113 13.736 1.00 90.06 70 LYS A N 1
ATOM 572 C CA . LYS A 1 70 ? -20.797 4.525 14.016 1.00 90.06 70 LYS A CA 1
ATOM 573 C C . LYS A 1 70 ? -21.218 4.194 15.450 1.00 90.06 70 LYS A C 1
ATOM 575 O O . LYS A 1 70 ? -21.835 5.032 16.099 1.00 90.06 70 LYS A O 1
ATOM 580 N N . LYS A 1 71 ? -20.855 3.015 15.964 1.00 91.69 71 LYS A N 1
ATOM 581 C CA . LYS A 1 71 ? -21.132 2.642 17.362 1.00 91.69 71 LYS A CA 1
ATOM 582 C C . LYS A 1 71 ? -20.346 3.504 18.350 1.00 91.69 71 LYS A C 1
ATOM 584 O O . LYS A 1 71 ? -20.911 3.921 19.351 1.00 91.69 71 LYS A O 1
ATOM 589 N N . ILE A 1 72 ? -19.080 3.823 18.056 1.00 90.56 72 ILE A N 1
ATOM 590 C CA . ILE A 1 72 ? -18.282 4.746 18.883 1.00 90.56 72 ILE A CA 1
ATOM 591 C C . ILE A 1 72 ? -18.973 6.112 18.983 1.00 90.56 72 ILE A C 1
ATOM 593 O O . ILE A 1 72 ? -19.070 6.671 20.074 1.00 90.56 72 ILE A O 1
ATOM 597 N N . MET A 1 73 ? -19.498 6.624 17.866 1.00 87.75 73 MET A N 1
ATOM 598 C CA . MET A 1 73 ? -20.204 7.907 17.833 1.00 87.75 73 MET A CA 1
ATOM 599 C C . MET A 1 73 ? -21.455 7.936 18.714 1.00 87.75 73 MET A C 1
ATOM 601 O O . MET A 1 73 ? -21.747 8.968 19.311 1.00 87.75 73 MET A O 1
ATOM 605 N N . GLN A 1 74 ? -22.160 6.811 18.842 1.00 89.88 74 GLN A N 1
ATOM 606 C CA . GLN A 1 74 ? -23.366 6.697 19.670 1.00 89.88 74 GLN A CA 1
ATOM 607 C C . GLN A 1 74 ? -23.089 6.728 21.182 1.00 89.88 74 GLN A C 1
ATOM 609 O O . GLN A 1 74 ? -24.022 6.910 21.955 1.00 89.88 74 GLN A O 1
ATOM 614 N N . ILE A 1 75 ? -21.835 6.559 21.615 1.00 89.81 75 ILE A N 1
ATOM 615 C CA . ILE A 1 75 ? -21.454 6.614 23.039 1.00 89.81 75 ILE A CA 1
ATOM 616 C C . ILE A 1 75 ? -21.398 8.072 23.550 1.00 89.81 75 ILE A C 1
ATOM 618 O O . ILE A 1 75 ? -21.437 8.313 24.754 1.00 89.81 75 ILE A O 1
ATOM 622 N N . GLU A 1 76 ? -21.319 9.060 22.647 1.00 84.50 76 GLU A N 1
ATOM 623 C CA . GLU A 1 76 ? -21.339 10.498 22.971 1.00 84.50 76 GLU A CA 1
ATOM 624 C C . GLU A 1 76 ? -20.294 10.923 24.030 1.00 84.50 76 GLU A C 1
ATOM 626 O O . GLU A 1 76 ? -20.609 11.543 25.058 1.00 84.50 76 GLU A O 1
ATOM 631 N N . PHE A 1 77 ? -19.020 10.590 23.777 1.00 87.06 77 PHE A N 1
ATOM 632 C CA . PHE A 1 77 ? -17.888 11.010 24.615 1.00 87.06 77 PHE A CA 1
ATOM 633 C C . PHE A 1 77 ? -17.798 12.540 24.766 1.00 87.06 77 PHE A C 1
ATOM 635 O O . PHE A 1 77 ? -18.187 13.317 23.884 1.00 87.06 77 PHE A O 1
ATOM 642 N N . ASN A 1 78 ? -17.272 12.978 25.910 1.00 83.25 78 ASN A N 1
ATOM 643 C CA . ASN A 1 78 ? -17.142 14.392 26.238 1.00 83.25 78 ASN A CA 1
ATOM 644 C C . ASN A 1 78 ? -15.881 14.990 25.599 1.00 83.25 78 ASN A C 1
ATOM 646 O O . ASN A 1 78 ? -14.950 14.284 25.214 1.00 83.25 78 ASN A O 1
ATOM 650 N N . GLN A 1 79 ? -15.838 16.319 25.519 1.00 79.81 79 GLN A N 1
ATOM 651 C CA . GLN A 1 79 ? -14.588 17.022 25.246 1.00 79.81 79 GLN A CA 1
ATOM 652 C C . GLN A 1 79 ? -13.586 16.745 26.381 1.00 79.81 79 GLN A C 1
ATOM 654 O O . GLN A 1 79 ? -13.967 16.730 27.552 1.00 79.81 79 GLN A O 1
ATOM 659 N N . GLY A 1 80 ? -12.326 16.494 26.034 1.00 79.12 80 GLY A N 1
ATOM 660 C CA . GLY A 1 80 ? -11.259 16.084 26.949 1.00 79.12 80 GLY A CA 1
ATOM 661 C C . GLY A 1 80 ? -11.070 14.568 27.074 1.00 79.12 80 GLY A C 1
ATOM 662 O O . GLY A 1 80 ? -10.055 14.137 27.616 1.00 79.12 80 GLY A O 1
ATOM 663 N N . ASP A 1 81 ? -11.985 13.747 26.540 1.00 81.19 81 ASP A N 1
ATOM 664 C CA . ASP A 1 81 ? -11.828 12.282 26.508 1.00 81.19 81 ASP A CA 1
ATOM 665 C C . ASP A 1 81 ? -10.835 11.803 25.426 1.00 81.19 81 ASP A C 1
ATOM 667 O O . ASP A 1 81 ? -10.515 10.614 25.367 1.00 81.19 81 ASP A O 1
ATOM 671 N N . GLY A 1 82 ? -10.377 12.696 24.539 1.00 79.50 82 GLY A N 1
ATOM 672 C CA . GLY A 1 82 ? -9.450 12.419 23.436 1.00 79.50 82 GLY A CA 1
ATOM 673 C C . GLY A 1 82 ? -10.122 11.803 22.204 1.00 79.50 82 GLY A C 1
ATOM 674 O O . GLY A 1 82 ? -9.740 12.092 21.071 1.00 79.50 82 GLY A O 1
ATOM 675 N N . ILE A 1 83 ? -11.162 10.985 22.400 1.00 81.31 83 ILE A N 1
ATOM 676 C CA . ILE A 1 83 ? -11.901 10.325 21.311 1.00 81.31 83 ILE A CA 1
ATOM 677 C C . ILE A 1 83 ? -12.668 11.344 20.466 1.00 81.31 83 ILE A C 1
ATOM 679 O O . ILE A 1 83 ? -12.636 11.274 19.239 1.00 81.31 83 ILE A O 1
ATOM 683 N N . ARG A 1 84 ? -13.351 12.299 21.107 1.00 79.62 84 ARG A N 1
ATOM 684 C CA . ARG A 1 84 ? -14.172 13.293 20.405 1.00 79.62 84 ARG A CA 1
ATOM 685 C C . ARG A 1 84 ? -13.311 14.187 19.517 1.00 79.62 84 ARG A C 1
ATOM 687 O O . ARG A 1 84 ? -13.675 14.437 18.373 1.00 79.62 84 ARG A O 1
ATOM 694 N N . GLU A 1 85 ? -12.161 14.621 20.022 1.00 81.50 85 GLU A N 1
ATOM 695 C CA . GLU A 1 85 ? -11.189 15.426 19.285 1.00 81.50 85 GLU A CA 1
ATOM 696 C C . GLU A 1 85 ? -10.633 14.662 18.082 1.00 81.50 85 GLU A C 1
ATOM 698 O O . GLU A 1 85 ? -10.558 15.216 16.990 1.00 81.50 85 GLU A O 1
ATOM 703 N N . LEU A 1 86 ? -10.285 13.383 18.253 1.00 78.94 86 LEU A N 1
ATOM 704 C CA . LEU A 1 86 ? -9.791 12.547 17.155 1.00 78.94 86 LEU A CA 1
ATOM 705 C C . LEU A 1 86 ? -10.831 12.364 16.050 1.00 78.94 86 LEU A C 1
ATOM 707 O O . LEU A 1 86 ? -10.503 12.499 14.874 1.00 78.94 86 LEU A O 1
ATOM 711 N N . VAL A 1 87 ? -12.085 12.104 16.421 1.00 73.06 87 VAL A N 1
ATOM 712 C CA . VAL A 1 87 ? -13.191 12.008 15.463 1.00 73.06 87 VAL A CA 1
ATOM 713 C C . VAL A 1 87 ? -13.386 13.333 14.724 1.00 73.06 87 VAL A C 1
ATOM 715 O O . VAL A 1 87 ? -13.514 13.331 13.503 1.00 73.06 87 VAL A O 1
ATOM 718 N N . MET A 1 88 ? -13.401 14.461 15.440 1.00 71.31 88 MET A N 1
ATOM 719 C CA . MET A 1 88 ? -13.610 15.786 14.842 1.00 71.31 88 MET A CA 1
ATOM 720 C C . MET A 1 88 ? -12.450 16.223 13.939 1.00 71.31 88 MET A C 1
ATOM 722 O O . MET A 1 88 ? -12.676 16.914 12.949 1.00 71.31 88 MET A O 1
ATOM 726 N N . ASN A 1 89 ? -11.221 15.808 14.253 1.00 70.06 89 ASN A N 1
ATOM 727 C CA . ASN A 1 89 ? -10.023 16.155 13.489 1.00 70.06 89 ASN A CA 1
ATOM 728 C C . ASN A 1 89 ? -9.793 15.262 12.259 1.00 70.06 89 ASN A C 1
ATOM 730 O O . ASN A 1 89 ? -8.877 15.531 11.478 1.00 70.06 89 ASN A O 1
ATOM 734 N N . MET A 1 90 ? -10.600 14.217 12.043 1.00 68.56 90 MET A N 1
ATOM 735 C CA . MET A 1 90 ? -10.581 13.497 10.772 1.00 68.56 90 MET A CA 1
ATOM 736 C C . MET A 1 90 ? -11.083 14.428 9.662 1.00 68.56 90 MET A C 1
ATOM 738 O O . MET A 1 90 ? -12.281 14.655 9.527 1.00 68.56 90 MET A O 1
ATOM 742 N N . SER A 1 91 ? -10.162 14.944 8.836 1.00 56.81 91 SER A N 1
ATOM 743 C CA . SER A 1 91 ? -10.457 15.914 7.764 1.00 56.81 91 SER A CA 1
ATOM 744 C C . SER A 1 91 ? -11.530 15.453 6.771 1.00 56.81 91 SER A C 1
ATOM 746 O O . SER A 1 91 ? -12.127 16.274 6.085 1.00 56.81 91 SER A O 1
ATOM 748 N N . THR A 1 92 ? -11.788 14.148 6.697 1.00 63.50 92 THR A N 1
ATOM 749 C CA . THR A 1 92 ? -12.908 13.566 5.952 1.00 63.50 92 THR A CA 1
ATOM 750 C C . THR A 1 92 ? -13.507 12.419 6.772 1.00 63.50 92 THR A C 1
ATOM 752 O O . THR A 1 92 ? -12.744 11.516 7.150 1.00 63.50 92 THR A O 1
ATOM 755 N N . PRO A 1 93 ? -14.829 12.400 7.009 1.00 69.81 93 PRO A N 1
ATOM 756 C CA . PRO A 1 93 ? -15.493 11.300 7.696 1.00 69.81 93 PRO A CA 1
ATOM 757 C C . PRO A 1 93 ? -15.232 9.965 6.992 1.00 69.81 93 PRO A C 1
ATOM 759 O O . PRO A 1 93 ? -15.389 9.850 5.777 1.00 69.81 93 PRO A O 1
ATOM 762 N N . ILE A 1 94 ? -14.828 8.946 7.752 1.00 74.69 94 ILE A N 1
ATOM 763 C CA . ILE A 1 94 ? -14.762 7.572 7.245 1.00 74.69 94 ILE A CA 1
ATOM 764 C C . ILE A 1 94 ? -16.173 7.002 7.351 1.00 74.69 94 ILE A C 1
ATOM 766 O O . ILE A 1 94 ? -16.588 6.527 8.409 1.00 74.69 94 ILE A O 1
ATOM 770 N N . ASP A 1 95 ? -16.933 7.115 6.265 1.00 81.25 95 ASP A N 1
ATOM 771 C CA . ASP A 1 95 ? -18.312 6.650 6.176 1.00 81.25 95 ASP A CA 1
ATOM 772 C C . ASP A 1 95 ? -18.612 5.948 4.839 1.00 81.25 95 ASP A C 1
ATOM 774 O O . ASP A 1 95 ? -17.745 5.736 3.988 1.00 81.25 95 ASP A O 1
ATOM 778 N N . SER A 1 96 ? -19.866 5.535 4.661 1.00 80.69 96 SER A N 1
ATOM 779 C CA . SER A 1 96 ? -20.305 4.842 3.449 1.00 80.69 96 SER A CA 1
ATOM 780 C C . SER A 1 96 ? -20.198 5.715 2.188 1.00 80.69 96 SER A C 1
ATOM 782 O O . SER A 1 96 ? -20.001 5.177 1.101 1.00 80.69 96 SER A O 1
ATOM 784 N N . SER A 1 97 ? -20.301 7.044 2.311 1.00 84.88 97 SER A N 1
ATOM 785 C CA . SER A 1 97 ? -20.141 7.971 1.185 1.00 84.88 97 SER A CA 1
ATOM 786 C C . SER A 1 97 ? -18.679 8.078 0.752 1.00 84.88 97 SER A C 1
ATOM 788 O O . SER A 1 97 ? -18.396 8.066 -0.446 1.00 84.88 97 SER A O 1
ATOM 790 N N . TYR A 1 98 ? -17.755 8.057 1.717 1.00 83.94 98 TYR A N 1
ATOM 791 C CA . TYR A 1 98 ? -16.316 8.015 1.474 1.00 83.94 98 TYR A CA 1
ATOM 792 C C . TYR A 1 98 ? -15.901 6.778 0.664 1.00 83.94 98 TYR A C 1
ATOM 794 O O . TYR A 1 98 ? -15.110 6.892 -0.267 1.00 83.94 98 TYR A O 1
ATOM 802 N N . ILE A 1 99 ? -16.464 5.598 0.950 1.00 82.56 99 ILE A N 1
ATOM 803 C CA . ILE A 1 99 ? -16.172 4.391 0.156 1.00 82.56 99 ILE A CA 1
ATOM 804 C C . ILE A 1 99 ? -16.557 4.589 -1.317 1.00 82.56 99 ILE A C 1
ATOM 806 O O . ILE A 1 99 ? -15.794 4.221 -2.213 1.00 82.56 99 ILE A O 1
ATOM 810 N N . ASN A 1 100 ? -17.728 5.173 -1.573 1.00 83.06 100 ASN A N 1
ATOM 811 C CA . ASN A 1 100 ? -18.212 5.387 -2.934 1.00 83.06 100 ASN A CA 1
ATOM 812 C C . ASN A 1 100 ? -17.342 6.402 -3.685 1.00 83.06 100 ASN A C 1
ATOM 814 O O . ASN A 1 100 ? -16.909 6.114 -4.800 1.00 83.06 100 ASN A O 1
ATOM 818 N N . SER A 1 101 ? -17.022 7.540 -3.059 1.00 83.69 101 SER A N 1
ATOM 819 C CA . SER A 1 101 ? -16.161 8.553 -3.678 1.00 83.69 101 SER A CA 1
ATOM 820 C C . SER A 1 101 ? -14.744 8.033 -3.917 1.00 83.69 101 SER A C 1
ATOM 822 O O . SER A 1 101 ? -14.160 8.311 -4.965 1.00 83.69 101 SER A O 1
ATOM 824 N N . TRP A 1 102 ? -14.216 7.209 -3.008 1.00 84.38 102 TRP A N 1
ATOM 825 C CA . TRP A 1 102 ? -12.917 6.574 -3.183 1.00 84.38 102 TRP A CA 1
ATOM 826 C C . TRP A 1 102 ? -12.898 5.622 -4.382 1.00 84.38 102 TRP A C 1
ATOM 828 O O . TRP A 1 102 ? -11.955 5.661 -5.164 1.00 84.38 102 TRP A O 1
ATOM 838 N N . PHE A 1 103 ? -13.936 4.802 -4.593 1.00 78.00 103 PHE A N 1
ATOM 839 C CA . PHE A 1 103 ? -13.989 3.936 -5.779 1.00 78.00 103 PHE A CA 1
ATOM 840 C C . PHE A 1 103 ? -14.037 4.721 -7.092 1.00 78.00 103 PHE A C 1
ATOM 842 O O . PHE A 1 103 ? -13.522 4.237 -8.102 1.00 78.00 103 PHE A O 1
ATOM 849 N N . ASP A 1 104 ? -14.630 5.912 -7.096 1.00 75.94 104 ASP A N 1
ATOM 850 C CA . ASP A 1 104 ? -14.638 6.779 -8.273 1.00 75.94 104 ASP A CA 1
ATOM 851 C C . ASP A 1 104 ? -13.282 7.458 -8.507 1.00 75.94 104 ASP A C 1
ATOM 853 O O . ASP A 1 104 ? -12.859 7.580 -9.658 1.00 75.94 104 ASP A O 1
ATOM 857 N N . LEU A 1 105 ? -12.575 7.849 -7.441 1.00 70.75 105 LEU A N 1
ATOM 858 C CA . LEU A 1 105 ? -11.202 8.365 -7.515 1.00 70.75 105 LEU A CA 1
ATOM 859 C C . LEU A 1 105 ? -10.208 7.281 -7.958 1.00 70.75 105 LEU A C 1
ATOM 861 O O . LEU A 1 105 ? -9.452 7.505 -8.900 1.00 70.75 105 LEU A O 1
ATOM 865 N N . ASP A 1 106 ? -10.275 6.083 -7.371 1.00 72.00 106 ASP A N 1
ATOM 866 C CA . ASP A 1 106 ? -9.457 4.914 -7.733 1.00 72.00 106 ASP A CA 1
ATOM 867 C C . ASP A 1 106 ? -9.608 4.590 -9.228 1.00 72.00 106 ASP A C 1
ATOM 869 O O . ASP A 1 106 ? -8.629 4.346 -9.922 1.00 72.00 106 ASP A O 1
ATOM 873 N N . ARG A 1 107 ? -10.820 4.684 -9.792 1.00 65.88 107 ARG A N 1
ATOM 874 C CA . ARG A 1 107 ? -11.027 4.500 -11.241 1.00 65.88 107 ARG A CA 1
ATOM 875 C C . ARG A 1 107 ? -10.387 5.595 -12.103 1.00 65.88 107 ARG A C 1
ATOM 877 O O . ARG A 1 107 ? -10.036 5.304 -13.243 1.00 65.88 107 ARG A O 1
ATOM 884 N N . LYS A 1 108 ? -10.273 6.828 -11.599 1.00 63.44 108 LYS A N 1
ATOM 885 C CA . LYS A 1 108 ? -9.746 7.990 -12.339 1.00 63.44 108 LYS A CA 1
ATOM 886 C C . LYS A 1 108 ? -8.222 8.106 -12.279 1.00 63.44 108 LYS A C 1
ATOM 888 O O . LYS A 1 108 ? -7.625 8.467 -13.283 1.00 63.44 108 LYS A O 1
ATOM 893 N N . GLU A 1 109 ? -7.602 7.804 -11.139 1.00 59.91 109 GLU A N 1
ATOM 894 C CA . GLU A 1 109 ? -6.147 7.930 -10.937 1.00 59.91 109 GLU A CA 1
ATOM 895 C C . GLU A 1 109 ? -5.332 6.759 -11.517 1.00 59.91 109 GLU A C 1
ATOM 897 O O . GLU A 1 109 ? -4.123 6.869 -11.703 1.00 59.91 109 GLU A O 1
ATOM 902 N N . LEU A 1 110 ? -5.967 5.612 -11.785 1.00 53.75 110 LEU A N 1
ATOM 903 C CA . LEU A 1 110 ? -5.282 4.352 -12.122 1.00 53.75 110 LEU A CA 1
ATOM 904 C C . LEU A 1 110 ? -5.220 4.023 -13.611 1.00 53.75 110 LEU A C 1
ATOM 906 O O . LEU A 1 110 ? -5.101 2.860 -14.001 1.00 53.75 110 LEU A O 1
ATOM 910 N N . ASN A 1 111 ? -5.191 5.036 -14.461 1.00 58.47 111 ASN A N 1
ATOM 911 C CA . ASN A 1 111 ? -4.732 4.897 -15.835 1.00 58.47 111 ASN A CA 1
ATOM 912 C C . ASN A 1 111 ? -3.190 4.834 -15.882 1.00 58.47 111 ASN A C 1
ATOM 914 O O . ASN A 1 111 ? -2.551 5.554 -16.637 1.00 58.47 111 ASN A O 1
ATOM 918 N N . THR A 1 112 ? -2.584 3.939 -15.086 1.00 54.84 112 THR A N 1
ATOM 919 C CA . THR A 1 112 ? -1.130 3.701 -14.980 1.00 54.84 112 THR A CA 1
ATOM 920 C C . THR A 1 112 ? -0.471 3.519 -16.344 1.00 54.84 112 THR A C 1
ATOM 922 O O . THR A 1 112 ? 0.617 4.029 -16.567 1.00 54.84 112 THR A O 1
ATOM 925 N N . GLU A 1 113 ? -1.156 2.866 -17.277 1.00 52.12 113 GLU A N 1
ATOM 926 C CA . GLU A 1 113 ? -0.729 2.726 -18.669 1.00 52.12 113 GLU A CA 1
ATOM 927 C C . GLU A 1 113 ? -0.717 4.069 -19.420 1.00 52.12 113 GLU A C 1
ATOM 929 O O . GLU A 1 113 ? 0.188 4.337 -20.199 1.00 52.12 113 GLU A O 1
ATOM 934 N N . GLN A 1 114 ? -1.659 4.973 -19.142 1.00 55.25 114 GLN A N 1
ATOM 935 C CA . GLN A 1 114 ? -1.676 6.335 -19.688 1.00 55.25 114 GLN A CA 1
ATOM 936 C C . GLN A 1 114 ? -0.623 7.237 -19.032 1.00 55.25 114 GLN A C 1
ATOM 938 O O . GLN A 1 114 ? -0.047 8.071 -19.714 1.00 55.25 114 GLN A O 1
ATOM 943 N N . MET A 1 115 ? -0.328 7.068 -17.739 1.00 56.84 115 MET A N 1
ATOM 944 C CA . MET A 1 115 ? 0.730 7.825 -17.053 1.00 56.84 115 MET A CA 1
ATOM 945 C C . MET A 1 115 ? 2.128 7.361 -17.464 1.00 56.84 115 MET A C 1
ATOM 947 O O . MET A 1 115 ? 2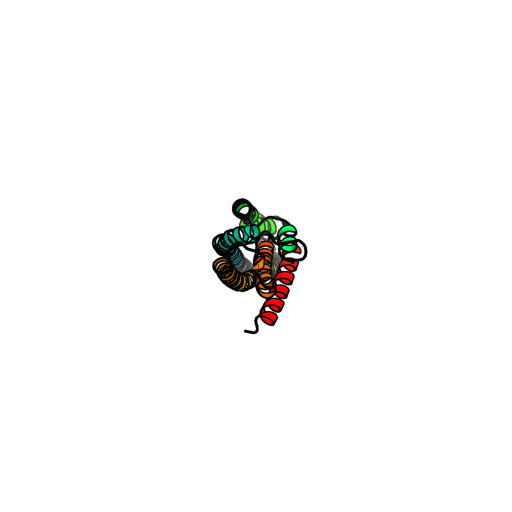.978 8.189 -17.783 1.00 56.84 115 MET A O 1
ATOM 951 N N . LEU A 1 116 ? 2.357 6.043 -17.505 1.00 57.88 116 LEU A N 1
ATOM 952 C CA . LEU A 1 116 ? 3.587 5.459 -18.032 1.00 57.88 116 LEU A CA 1
ATOM 953 C C . LEU A 1 116 ? 3.735 5.816 -19.513 1.00 57.88 116 LEU A C 1
ATOM 955 O O . LEU A 1 116 ? 4.772 6.344 -19.902 1.00 57.88 116 LEU A O 1
ATOM 959 N N . SER A 1 117 ? 2.684 5.662 -20.327 1.00 53.94 117 SER A N 1
ATO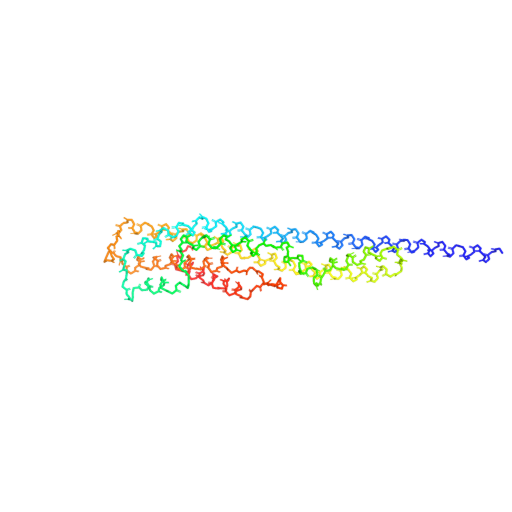M 960 C CA . SER A 1 117 ? 2.751 6.083 -21.729 1.00 53.94 117 SER A CA 1
ATOM 961 C C . SER A 1 117 ? 2.936 7.591 -21.884 1.00 53.94 117 SER A C 1
ATOM 963 O O . SER A 1 117 ? 3.703 7.981 -22.746 1.00 53.94 117 SER A O 1
ATOM 965 N N . ALA A 1 118 ? 2.362 8.461 -21.046 1.00 51.81 118 ALA A N 1
ATOM 966 C CA . ALA A 1 118 ? 2.625 9.904 -21.082 1.00 51.81 118 ALA A CA 1
ATOM 967 C C . ALA A 1 118 ? 4.076 10.250 -20.707 1.00 51.81 118 ALA A C 1
ATOM 969 O O . ALA A 1 118 ? 4.687 11.088 -21.376 1.00 51.81 118 ALA A O 1
ATOM 970 N N . TYR A 1 119 ? 4.643 9.585 -19.693 1.00 53.25 119 TYR A N 1
ATOM 971 C CA . TYR A 1 119 ? 6.062 9.677 -19.331 1.00 53.25 119 TYR A CA 1
ATOM 972 C C . TYR A 1 119 ? 6.958 9.275 -20.519 1.00 53.25 119 TYR A C 1
ATOM 974 O O . TYR A 1 119 ? 7.928 9.965 -20.840 1.00 53.25 119 TYR A O 1
ATOM 982 N N . PHE A 1 120 ? 6.575 8.229 -21.259 1.00 53.91 120 PHE A N 1
ATOM 983 C CA . PHE A 1 120 ? 7.280 7.788 -22.466 1.00 53.91 120 PHE A CA 1
ATOM 984 C C . PHE A 1 120 ? 7.032 8.698 -23.690 1.00 53.91 120 PHE A C 1
ATOM 986 O O . PHE A 1 120 ? 7.968 9.008 -24.425 1.00 53.91 120 PHE A O 1
ATOM 993 N N . ILE A 1 121 ? 5.817 9.207 -23.904 1.00 48.00 121 ILE A N 1
ATOM 994 C CA . ILE A 1 121 ? 5.445 10.055 -25.053 1.00 48.00 121 ILE A CA 1
ATOM 995 C C . ILE A 1 121 ? 6.093 11.442 -24.951 1.00 48.00 121 ILE A C 1
ATOM 997 O O . ILE A 1 121 ? 6.499 12.001 -25.970 1.00 48.00 121 ILE A O 1
ATOM 1001 N N . LYS A 1 122 ? 6.218 12.006 -23.741 1.00 46.69 122 LYS A N 1
ATOM 1002 C CA . LYS A 1 122 ? 6.813 13.338 -23.537 1.00 46.69 122 LYS A CA 1
ATOM 1003 C C . LYS A 1 122 ? 8.333 13.331 -23.339 1.00 46.69 122 LYS A C 1
ATOM 1005 O O . LYS A 1 122 ? 8.932 14.394 -23.492 1.00 46.69 122 LYS A O 1
ATOM 1010 N N . GLY A 1 123 ? 8.966 12.189 -23.038 1.00 48.41 123 GLY A N 1
ATOM 1011 C CA . GLY A 1 123 ? 10.384 12.188 -22.648 1.00 48.41 123 GLY A CA 1
ATOM 1012 C C . GLY A 1 123 ? 11.227 10.925 -22.875 1.00 48.41 123 GLY A C 1
ATOM 1013 O O . GLY A 1 123 ? 12.416 10.981 -22.568 1.00 48.41 123 GLY A O 1
ATOM 1014 N N . GLY A 1 124 ? 10.713 9.809 -23.415 1.00 50.25 124 GLY A N 1
ATOM 1015 C CA . GLY A 1 124 ? 11.519 8.580 -23.509 1.00 50.25 124 GLY A CA 1
ATOM 1016 C C . GLY A 1 124 ? 11.061 7.537 -24.532 1.00 50.25 124 GLY A C 1
ATOM 1017 O O . GLY A 1 124 ? 9.915 7.119 -24.528 1.00 50.25 124 GLY A O 1
ATOM 1018 N N . ILE A 1 125 ? 12.004 7.081 -25.364 1.00 44.50 125 ILE A N 1
ATOM 1019 C CA . ILE A 1 125 ? 12.004 5.934 -26.298 1.00 44.50 125 ILE A CA 1
ATOM 1020 C C . ILE A 1 125 ? 10.775 5.728 -27.205 1.00 44.50 125 ILE A C 1
ATOM 1022 O O . ILE A 1 125 ? 10.989 5.618 -28.397 1.00 44.50 125 ILE A O 1
ATOM 1026 N N . SER A 1 126 ? 9.517 5.715 -26.762 1.00 42.03 126 SER A N 1
ATOM 1027 C CA . SER A 1 126 ? 8.355 5.534 -27.660 1.00 42.03 126 SER A CA 1
ATOM 1028 C C . SER A 1 126 ? 8.280 6.611 -28.758 1.00 42.03 126 SER A C 1
ATOM 1030 O O . SER A 1 126 ? 8.098 6.290 -29.930 1.00 42.03 126 SER A O 1
ATOM 1032 N N . GLY A 1 127 ? 8.551 7.876 -28.414 1.00 47.22 127 GLY A N 1
ATOM 1033 C CA . GLY A 1 127 ? 8.674 8.975 -29.380 1.00 47.22 127 GLY A CA 1
ATOM 1034 C C . GLY A 1 127 ? 9.951 8.935 -30.234 1.00 47.22 127 GLY A C 1
ATOM 1035 O O . GLY A 1 127 ? 10.003 9.587 -31.276 1.00 47.22 127 GLY A O 1
ATOM 1036 N N . VAL A 1 128 ? 10.971 8.173 -29.818 1.00 46.03 128 VAL A N 1
ATOM 1037 C CA . VAL A 1 128 ? 12.210 7.944 -30.580 1.00 46.03 128 VAL A CA 1
ATOM 1038 C C . VAL A 1 128 ? 12.034 6.744 -31.506 1.00 46.03 128 VAL A C 1
ATOM 1040 O O . VAL A 1 128 ? 12.180 6.942 -32.698 1.00 46.03 128 VAL A O 1
ATOM 1043 N N . ILE A 1 129 ? 11.601 5.576 -31.016 1.00 48.03 129 ILE A N 1
ATOM 1044 C CA . ILE A 1 129 ? 11.248 4.366 -31.782 1.00 48.03 129 ILE A CA 1
ATOM 1045 C C . ILE A 1 129 ? 10.217 4.681 -32.871 1.00 48.03 129 ILE A C 1
ATOM 1047 O O . ILE A 1 129 ? 10.398 4.260 -34.011 1.00 48.03 129 ILE A O 1
ATOM 1051 N N . ALA A 1 130 ? 9.164 5.454 -32.570 1.00 46.72 130 ALA A N 1
ATOM 1052 C CA . ALA A 1 130 ? 8.179 5.857 -33.578 1.00 46.72 130 ALA A CA 1
ATOM 1053 C C . ALA A 1 130 ? 8.800 6.747 -34.675 1.00 46.72 130 ALA A C 1
ATOM 1055 O O . ALA A 1 130 ? 8.558 6.519 -35.859 1.00 46.72 130 ALA A O 1
ATOM 1056 N N . LYS A 1 131 ? 9.674 7.696 -34.300 1.00 44.88 131 LYS A N 1
ATOM 1057 C CA . LYS A 1 131 ? 10.496 8.479 -35.246 1.00 44.88 131 LYS A CA 1
ATOM 1058 C C . LYS A 1 131 ? 11.533 7.623 -35.992 1.00 44.88 131 LYS A C 1
ATOM 1060 O O . LYS A 1 131 ? 11.944 7.969 -37.096 1.00 44.88 131 LYS A O 1
ATOM 1065 N N . GLU A 1 132 ? 11.988 6.526 -35.394 1.00 43.78 132 GLU A N 1
ATOM 1066 C CA . GLU A 1 132 ? 13.044 5.644 -35.902 1.00 43.78 132 GLU A CA 1
ATOM 1067 C C . GLU A 1 132 ? 12.504 4.643 -36.929 1.00 43.78 132 GLU A C 1
ATOM 1069 O O . GLU A 1 132 ? 13.171 4.382 -37.928 1.00 43.78 132 GLU A O 1
ATOM 1074 N N . ALA A 1 133 ? 11.269 4.156 -36.756 1.00 45.72 133 ALA A N 1
ATOM 1075 C CA . ALA A 1 133 ? 10.547 3.376 -37.764 1.00 45.72 133 ALA A CA 1
ATOM 1076 C C . ALA A 1 133 ? 10.377 4.162 -39.078 1.00 45.72 133 ALA A C 1
ATOM 1078 O O . ALA A 1 133 ? 10.564 3.600 -40.157 1.00 45.72 133 ALA A O 1
ATOM 1079 N N . GLU A 1 134 ? 10.131 5.474 -38.993 1.00 45.25 134 GLU A N 1
ATOM 1080 C CA . GLU A 1 134 ? 10.109 6.383 -40.149 1.00 45.25 134 GLU A CA 1
ATOM 1081 C C . GLU A 1 134 ? 11.489 6.550 -40.817 1.00 45.25 134 GLU A C 1
ATOM 1083 O O . GLU A 1 134 ? 11.585 6.714 -42.035 1.00 45.25 134 GLU A O 1
ATOM 1088 N N . MET A 1 135 ? 12.579 6.481 -40.047 1.00 44.31 135 MET A N 1
ATOM 1089 C CA . MET A 1 135 ? 13.950 6.725 -40.520 1.00 44.31 135 MET A CA 1
ATOM 1090 C C . MET A 1 135 ? 14.683 5.448 -40.992 1.00 44.31 135 MET A C 1
ATOM 1092 O O . MET A 1 135 ? 15.632 5.529 -41.782 1.00 44.31 135 MET A O 1
ATOM 1096 N N . ASN A 1 136 ? 14.229 4.267 -40.550 1.00 46.62 136 ASN A N 1
ATOM 1097 C CA . ASN A 1 136 ? 14.862 2.947 -40.709 1.00 46.62 136 ASN A CA 1
ATOM 1098 C C . ASN A 1 136 ? 15.156 2.533 -42.162 1.00 46.62 136 ASN A C 1
ATOM 1100 O O . ASN A 1 136 ? 16.045 1.716 -42.415 1.00 46.62 136 ASN A O 1
ATOM 1104 N N . ALA A 1 137 ? 14.466 3.128 -43.135 1.00 46.06 137 ALA A N 1
ATOM 1105 C CA . ALA A 1 137 ? 14.637 2.790 -44.541 1.00 46.06 137 ALA A CA 1
ATOM 1106 C C . ALA A 1 137 ? 15.923 3.348 -45.189 1.00 46.06 137 ALA A C 1
ATOM 1108 O O . ALA A 1 137 ? 16.267 2.885 -46.274 1.00 46.06 137 ALA A O 1
ATOM 1109 N N . ARG A 1 138 ? 16.628 4.342 -44.604 1.00 39.22 138 ARG A N 1
ATOM 1110 C CA . ARG A 1 138 ? 17.573 5.154 -45.408 1.00 39.22 138 ARG A CA 1
ATOM 1111 C C . ARG A 1 138 ? 19.078 5.071 -45.120 1.00 39.22 138 ARG A C 1
ATOM 1113 O O . ARG A 1 138 ? 19.811 5.246 -46.086 1.00 39.22 138 ARG A O 1
ATOM 1120 N N . LEU A 1 139 ? 19.606 4.810 -43.913 1.00 49.47 139 LEU A N 1
ATOM 1121 C CA . LEU A 1 139 ? 21.075 4.885 -43.697 1.00 49.47 139 LEU A CA 1
ATOM 1122 C C . LEU A 1 139 ? 21.629 3.892 -42.652 1.00 49.47 139 LEU A C 1
ATOM 1124 O O . LEU A 1 139 ? 21.190 3.859 -41.508 1.00 49.47 139 LEU A O 1
ATOM 1128 N N . ALA A 1 140 ? 22.647 3.110 -43.039 1.00 47.69 140 ALA A N 1
ATOM 1129 C CA . ALA A 1 140 ? 23.252 2.044 -42.226 1.00 47.69 140 ALA A CA 1
ATOM 1130 C C . ALA A 1 140 ? 24.401 2.496 -41.295 1.00 47.69 140 ALA A C 1
ATOM 1132 O O . ALA A 1 140 ? 24.652 1.871 -40.270 1.00 47.69 140 ALA A O 1
ATOM 1133 N N . SER A 1 141 ? 25.102 3.589 -41.608 1.00 47.22 141 SER A N 1
ATOM 1134 C CA . SER A 1 141 ? 26.28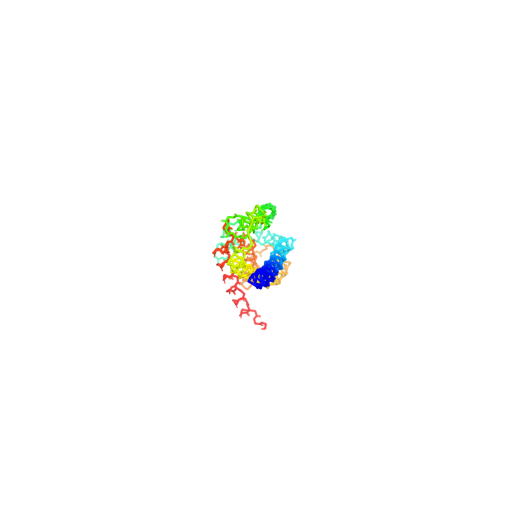3 4.042 -40.848 1.00 47.22 141 SER A CA 1
ATOM 1135 C C . SER A 1 141 ? 25.957 4.871 -39.599 1.00 47.22 141 SER A C 1
ATOM 1137 O O . SER A 1 141 ? 26.773 4.933 -38.681 1.00 47.22 141 SER A O 1
ATOM 1139 N N . ILE A 1 142 ? 24.760 5.464 -39.521 1.00 53.06 142 ILE A N 1
ATOM 1140 C CA . ILE A 1 142 ? 24.297 6.244 -38.356 1.00 53.06 142 ILE A CA 1
ATOM 1141 C C . ILE A 1 142 ? 23.853 5.312 -37.198 1.00 53.06 142 ILE A C 1
ATOM 1143 O O . ILE A 1 142 ? 23.849 5.704 -36.029 1.00 53.06 142 ILE A O 1
ATOM 1147 N N . ARG A 1 143 ? 23.622 4.026 -37.506 1.00 59.25 143 ARG A N 1
ATOM 1148 C CA . ARG A 1 143 ? 23.008 3.017 -36.630 1.00 59.25 143 ARG A CA 1
ATOM 1149 C C . ARG A 1 143 ? 23.769 2.706 -35.341 1.00 59.25 143 ARG A C 1
ATOM 1151 O O . ARG A 1 143 ? 23.132 2.453 -34.334 1.00 59.25 143 ARG A O 1
ATOM 1158 N N . ASN A 1 144 ? 25.105 2.738 -35.316 1.00 59.84 144 ASN A N 1
ATOM 1159 C CA . ASN A 1 144 ? 25.845 2.327 -34.108 1.00 59.84 144 ASN A CA 1
ATOM 1160 C C . ASN A 1 144 ? 25.796 3.378 -32.988 1.00 59.84 144 ASN A C 1
ATOM 1162 O O . ASN A 1 144 ? 25.478 3.050 -31.852 1.00 59.84 144 ASN A O 1
ATOM 1166 N N . ARG A 1 145 ? 26.049 4.655 -33.312 1.00 63.09 145 ARG A N 1
ATOM 1167 C CA . ARG A 1 145 ? 25.947 5.746 -32.328 1.00 63.09 145 ARG A CA 1
ATOM 1168 C C . ARG A 1 145 ? 24.505 5.922 -31.848 1.00 63.09 145 ARG A C 1
ATOM 1170 O O . ARG A 1 145 ? 24.289 6.243 -30.687 1.00 63.09 145 ARG A O 1
ATOM 1177 N N . GLN A 1 146 ? 23.531 5.712 -32.734 1.00 62.94 146 GLN A N 1
ATOM 1178 C CA . GLN A 1 146 ? 22.109 5.742 -32.388 1.00 62.94 146 GLN A CA 1
ATOM 1179 C C . GLN A 1 146 ? 21.707 4.556 -31.500 1.00 62.94 146 GLN A C 1
ATOM 1181 O O . GLN A 1 146 ? 21.052 4.782 -30.488 1.00 62.94 146 GLN A O 1
ATOM 1186 N N . ALA A 1 147 ? 22.190 3.342 -31.784 1.00 62.94 147 ALA A N 1
ATOM 1187 C CA . ALA A 1 147 ? 21.985 2.176 -30.923 1.00 62.94 147 ALA A CA 1
ATOM 1188 C C . ALA A 1 147 ? 22.570 2.378 -29.518 1.00 62.94 147 ALA A C 1
ATOM 1190 O O . ALA A 1 147 ? 21.942 2.008 -28.530 1.00 62.94 147 ALA A O 1
ATOM 1191 N N . ASP A 1 148 ? 23.743 3.008 -29.408 1.00 68.06 148 ASP A N 1
ATOM 1192 C CA . ASP A 1 148 ? 24.339 3.329 -28.108 1.00 68.06 148 ASP A CA 1
ATOM 1193 C C . ASP A 1 148 ? 23.508 4.379 -27.339 1.00 68.06 148 ASP A C 1
ATOM 1195 O O . ASP A 1 148 ? 23.336 4.265 -26.125 1.00 68.06 148 ASP A O 1
ATOM 1199 N N . VAL A 1 149 ? 22.924 5.366 -28.034 1.00 68.50 149 VAL A N 1
ATOM 1200 C CA . VAL A 1 149 ? 21.986 6.333 -27.428 1.00 68.50 149 VAL A CA 1
ATOM 1201 C C . VAL A 1 149 ? 20.698 5.644 -26.967 1.00 68.50 149 VAL A C 1
ATOM 1203 O O . VAL A 1 149 ? 20.255 5.883 -25.844 1.00 68.50 149 VAL A O 1
ATOM 1206 N N . ALA A 1 150 ? 20.118 4.766 -27.790 1.00 63.53 150 ALA A N 1
ATOM 1207 C CA . ALA A 1 150 ? 18.921 4.002 -27.442 1.00 63.53 150 ALA A CA 1
ATOM 1208 C C . ALA A 1 150 ? 19.161 3.092 -26.225 1.00 63.53 150 ALA A C 1
ATOM 1210 O O . ALA A 1 150 ? 18.316 3.014 -25.334 1.00 63.53 150 ALA A O 1
ATOM 1211 N N . LEU A 1 151 ? 20.338 2.461 -26.135 1.00 66.94 151 LEU A N 1
ATOM 1212 C CA . LEU A 1 151 ? 20.739 1.665 -24.973 1.00 66.94 151 LEU A CA 1
ATOM 1213 C C . LEU A 1 151 ? 20.840 2.503 -23.696 1.00 66.94 151 LEU A C 1
ATOM 1215 O O . LEU A 1 151 ? 20.253 2.129 -22.682 1.00 66.94 151 LEU A O 1
ATOM 1219 N N . ALA A 1 152 ? 21.531 3.645 -23.738 1.00 71.19 152 ALA A N 1
ATOM 1220 C CA . ALA A 1 152 ? 21.664 4.520 -22.572 1.00 71.19 152 ALA A CA 1
ATOM 1221 C C . ALA A 1 152 ? 20.294 5.035 -22.080 1.00 71.19 152 ALA A C 1
ATOM 1223 O O . ALA A 1 152 ? 20.022 5.107 -20.876 1.00 71.19 152 ALA A O 1
ATOM 1224 N N . GLN A 1 153 ? 19.387 5.344 -23.011 1.00 67.50 153 GLN A N 1
ATOM 1225 C CA . GLN A 1 153 ? 18.009 5.712 -22.683 1.00 67.50 153 GLN A CA 1
ATOM 1226 C C . GLN A 1 153 ? 17.232 4.539 -22.070 1.00 67.50 153 GLN A C 1
ATOM 1228 O O . GLN A 1 153 ? 16.520 4.731 -21.083 1.00 67.50 153 GLN A O 1
ATOM 1233 N N . ALA A 1 154 ? 17.390 3.324 -22.605 1.00 69.19 154 ALA A N 1
ATOM 1234 C CA . ALA A 1 154 ? 16.733 2.126 -22.083 1.00 69.19 154 ALA A CA 1
ATOM 1235 C C . ALA A 1 154 ? 17.176 1.825 -20.649 1.00 69.19 154 ALA A C 1
ATOM 1237 O O . ALA A 1 154 ? 16.350 1.487 -19.801 1.00 69.19 154 ALA A O 1
ATOM 1238 N N . GLU A 1 155 ? 18.462 2.004 -20.346 1.00 75.88 155 GLU A N 1
ATOM 1239 C CA . GLU A 1 155 ? 18.988 1.897 -18.985 1.00 75.88 155 GLU A CA 1
ATOM 1240 C C . GLU A 1 155 ? 18.373 2.934 -18.047 1.00 75.88 155 GLU A C 1
ATOM 1242 O O . GLU A 1 155 ? 17.902 2.569 -16.971 1.00 75.88 155 GLU A O 1
ATOM 1247 N N . THR A 1 156 ? 18.298 4.194 -18.479 1.00 73.94 156 THR A N 1
ATOM 1248 C CA . THR A 1 156 ? 17.688 5.280 -17.694 1.00 73.94 156 THR A CA 1
ATOM 1249 C C . THR A 1 156 ? 16.227 4.971 -17.352 1.00 73.94 156 THR A C 1
ATOM 1251 O O . THR A 1 156 ? 15.814 5.100 -16.199 1.00 73.94 156 THR A O 1
ATOM 1254 N N . ILE A 1 157 ? 15.453 4.487 -18.329 1.00 72.00 157 ILE A N 1
ATOM 1255 C CA . ILE A 1 157 ? 14.057 4.079 -18.122 1.00 72.00 157 ILE A CA 1
ATOM 1256 C C . ILE A 1 157 ? 13.952 2.884 -17.181 1.00 72.00 157 ILE A C 1
ATOM 1258 O O . ILE A 1 157 ? 13.108 2.890 -16.287 1.00 72.00 157 ILE A O 1
ATOM 1262 N N . CYS A 1 158 ? 14.806 1.873 -17.343 1.00 76.38 158 CYS A N 1
ATOM 1263 C CA . CYS A 1 158 ? 14.791 0.715 -16.455 1.00 76.38 158 CYS A CA 1
ATOM 1264 C C . CYS A 1 158 ? 15.040 1.128 -15.000 1.00 76.38 158 CYS A C 1
ATOM 1266 O O . CYS A 1 158 ? 14.308 0.684 -14.121 1.00 76.38 158 CYS A O 1
ATOM 1268 N N . VAL A 1 159 ? 16.008 2.017 -14.754 1.00 79.12 159 VAL A N 1
ATOM 1269 C CA . VAL A 1 159 ? 16.313 2.536 -13.410 1.00 79.12 159 VAL A CA 1
ATOM 1270 C C . VAL A 1 159 ? 15.129 3.312 -12.825 1.00 79.12 159 VAL A C 1
ATOM 1272 O O . VAL A 1 159 ? 14.802 3.155 -11.643 1.00 79.12 159 VAL A O 1
ATOM 1275 N N . ALA A 1 160 ? 14.454 4.128 -13.638 1.00 74.25 160 ALA A N 1
ATOM 1276 C CA . ALA A 1 160 ? 13.262 4.855 -13.210 1.00 74.25 160 ALA A CA 1
ATOM 1277 C C . ALA A 1 160 ? 12.111 3.894 -12.851 1.00 74.25 160 ALA A C 1
ATOM 1279 O O . ALA A 1 160 ? 11.535 3.986 -11.764 1.00 74.25 160 ALA A O 1
ATOM 1280 N N . LEU A 1 161 ? 11.822 2.919 -13.717 1.00 76.62 161 LEU A N 1
ATOM 1281 C CA . LEU A 1 161 ? 10.770 1.922 -13.507 1.00 76.62 161 LEU A CA 1
ATOM 1282 C C . LEU A 1 161 ? 11.044 1.016 -12.301 1.00 76.62 161 LEU A C 1
ATOM 1284 O O . LEU A 1 161 ? 10.116 0.702 -11.552 1.00 76.62 161 LEU A O 1
ATOM 1288 N N . GLU A 1 162 ? 12.297 0.615 -12.092 1.00 83.50 162 GLU A N 1
ATOM 1289 C CA . GLU A 1 162 ? 12.727 -0.157 -10.924 1.00 83.50 162 GLU A CA 1
ATOM 1290 C C . GLU A 1 162 ? 12.558 0.662 -9.636 1.00 83.50 162 GLU A C 1
ATOM 1292 O O . GLU A 1 162 ? 12.039 0.167 -8.635 1.00 83.50 162 GLU A O 1
ATOM 1297 N N . SER A 1 163 ? 12.900 1.953 -9.670 1.00 79.00 163 SER A N 1
ATOM 1298 C CA . SER A 1 163 ? 12.698 2.858 -8.532 1.00 79.00 163 SER A CA 1
ATOM 1299 C C . SER A 1 163 ? 11.220 2.978 -8.142 1.00 79.00 163 SER A C 1
ATOM 1301 O O . SER A 1 163 ? 10.901 3.006 -6.947 1.00 79.00 163 SER A O 1
ATOM 1303 N N . ILE A 1 164 ? 10.314 3.019 -9.127 1.00 77.56 164 ILE A N 1
ATOM 1304 C CA . ILE A 1 164 ? 8.862 2.998 -8.899 1.00 77.56 164 ILE A CA 1
ATOM 1305 C C . ILE A 1 164 ? 8.435 1.646 -8.319 1.00 77.56 164 ILE A C 1
ATOM 1307 O O . ILE A 1 164 ? 7.769 1.618 -7.283 1.00 77.56 164 ILE A O 1
ATOM 1311 N N . GLU A 1 165 ? 8.856 0.535 -8.933 1.00 83.62 165 GLU A N 1
ATOM 1312 C CA . GLU A 1 165 ? 8.545 -0.829 -8.482 1.00 83.62 165 GLU A CA 1
ATOM 1313 C C . GLU A 1 165 ? 8.901 -1.023 -6.999 1.00 83.62 165 GLU A C 1
ATOM 1315 O O . GLU A 1 165 ? 8.057 -1.432 -6.195 1.00 83.62 165 GLU A O 1
ATOM 1320 N N . VAL A 1 166 ? 10.131 -0.672 -6.611 1.00 84.50 166 VAL A N 1
ATOM 1321 C CA . VAL A 1 166 ? 10.624 -0.801 -5.232 1.00 84.50 166 VAL A CA 1
ATOM 1322 C C . VAL A 1 166 ? 9.750 -0.017 -4.252 1.00 84.50 166 VAL A C 1
ATOM 1324 O O . VAL A 1 166 ? 9.424 -0.510 -3.170 1.00 84.50 166 VAL A O 1
ATOM 1327 N N . ARG A 1 167 ? 9.358 1.210 -4.600 1.00 79.62 167 ARG A N 1
ATOM 1328 C CA . ARG A 1 167 ? 8.575 2.075 -3.706 1.00 79.62 167 ARG A CA 1
ATOM 1329 C C . ARG A 1 167 ? 7.124 1.613 -3.588 1.00 79.62 167 ARG A C 1
ATOM 1331 O O . ARG A 1 167 ? 6.597 1.573 -2.478 1.00 79.62 167 ARG A O 1
ATOM 1338 N N . VAL A 1 168 ? 6.514 1.189 -4.691 1.00 82.38 168 VAL A N 1
ATOM 1339 C CA . VAL A 1 168 ? 5.167 0.598 -4.720 1.00 82.38 168 VAL A CA 1
ATOM 1340 C C . VAL A 1 168 ? 5.095 -0.657 -3.852 1.00 82.38 168 VAL A C 1
ATOM 1342 O O . VAL A 1 168 ? 4.173 -0.796 -3.044 1.00 82.38 168 VAL A O 1
ATOM 1345 N N . ASN A 1 169 ? 6.094 -1.537 -3.948 1.00 88.19 169 ASN A N 1
ATOM 1346 C CA . ASN A 1 169 ? 6.170 -2.727 -3.103 1.00 88.19 169 ASN A CA 1
ATOM 1347 C C . ASN A 1 169 ? 6.287 -2.359 -1.613 1.00 88.19 169 ASN A C 1
ATOM 1349 O O . ASN A 1 169 ? 5.537 -2.895 -0.799 1.00 88.19 169 ASN A O 1
ATOM 1353 N N . LYS A 1 170 ? 7.121 -1.371 -1.253 1.00 85.94 170 LYS A N 1
ATOM 1354 C CA . LYS A 1 170 ? 7.226 -0.880 0.136 1.00 85.94 170 LYS A CA 1
ATOM 1355 C C . LYS A 1 170 ? 5.896 -0.353 0.685 1.00 85.94 170 LYS A C 1
ATOM 1357 O O . LYS A 1 170 ? 5.556 -0.641 1.830 1.00 85.94 170 LYS A O 1
ATOM 1362 N N . ILE A 1 171 ? 5.134 0.395 -0.117 1.00 86.12 171 ILE A N 1
ATOM 1363 C CA . ILE A 1 171 ? 3.802 0.889 0.278 1.00 86.12 171 ILE A CA 1
ATOM 1364 C C . ILE A 1 171 ? 2.844 -0.277 0.486 1.00 86.12 171 ILE A C 1
ATOM 1366 O O . ILE A 1 171 ? 2.107 -0.309 1.470 1.00 86.12 171 ILE A O 1
ATOM 1370 N N . SER A 1 172 ? 2.866 -1.240 -0.434 1.00 90.19 172 SER A N 1
ATOM 1371 C CA . SER A 1 172 ? 2.047 -2.441 -0.339 1.00 90.19 172 SER A CA 1
ATOM 1372 C C . SER A 1 172 ? 2.318 -3.165 0.979 1.00 90.19 172 SER A C 1
ATOM 1374 O O . SER A 1 172 ? 1.377 -3.466 1.718 1.00 90.19 172 SER A O 1
ATOM 1376 N N . ASP A 1 173 ? 3.584 -3.397 1.321 1.00 90.75 173 ASP A N 1
ATOM 1377 C CA . ASP A 1 173 ? 3.981 -4.082 2.554 1.00 90.75 173 ASP A CA 1
ATOM 1378 C C . ASP A 1 173 ? 3.596 -3.305 3.814 1.00 90.75 173 ASP A C 1
ATOM 1380 O O . ASP A 1 173 ? 3.088 -3.897 4.771 1.00 90.75 173 ASP A O 1
ATOM 1384 N N . LEU A 1 174 ? 3.767 -1.981 3.806 1.00 90.50 174 LEU A N 1
ATOM 1385 C CA . LEU A 1 174 ? 3.318 -1.114 4.893 1.00 90.50 174 LEU A CA 1
ATOM 1386 C C . LEU A 1 174 ? 1.799 -1.213 5.097 1.00 90.50 174 LEU A C 1
ATOM 1388 O O . LEU A 1 174 ? 1.346 -1.436 6.220 1.00 90.50 174 LEU A O 1
ATOM 1392 N N . LEU A 1 175 ? 1.014 -1.125 4.019 1.00 92.94 175 LEU A N 1
ATOM 1393 C CA . LEU A 1 175 ? -0.442 -1.269 4.081 1.00 92.94 175 LEU A CA 1
ATOM 1394 C C . LEU A 1 175 ? -0.865 -2.632 4.627 1.00 92.94 175 LEU A C 1
ATOM 1396 O O . LEU A 1 175 ? -1.814 -2.696 5.400 1.00 92.94 175 LEU A O 1
ATOM 1400 N N . ALA A 1 176 ? -0.171 -3.718 4.276 1.00 94.12 176 ALA A N 1
ATOM 1401 C CA . ALA A 1 176 ? -0.478 -5.031 4.842 1.00 94.12 176 ALA A CA 1
ATOM 1402 C C . ALA A 1 176 ? -0.252 -5.070 6.359 1.00 94.12 176 ALA A C 1
ATOM 1404 O O . ALA A 1 176 ? -1.123 -5.543 7.088 1.00 94.12 176 ALA A O 1
ATOM 1405 N N . LYS A 1 177 ? 0.874 -4.534 6.842 1.00 93.50 177 LYS A N 1
ATOM 1406 C CA . LYS A 1 177 ? 1.181 -4.478 8.281 1.00 93.50 177 LYS A CA 1
ATOM 1407 C C . LYS A 1 177 ? 0.172 -3.619 9.044 1.00 93.50 177 LYS A C 1
ATOM 1409 O O . LYS A 1 177 ? -0.364 -4.058 10.059 1.00 93.50 177 LYS A O 1
ATOM 1414 N N . LEU A 1 178 ? -0.133 -2.430 8.526 1.00 93.69 178 LEU A N 1
ATOM 1415 C CA . LEU A 1 178 ? -1.131 -1.536 9.115 1.00 93.69 178 LEU A CA 1
ATOM 1416 C C . LEU A 1 178 ? -2.528 -2.161 9.109 1.00 93.69 178 LEU A C 1
ATOM 1418 O O . LEU A 1 178 ? -3.256 -2.030 10.088 1.00 93.69 178 LEU A O 1
ATOM 1422 N N . ASN A 1 179 ? -2.888 -2.888 8.050 1.00 96.56 179 ASN A N 1
ATOM 1423 C CA . ASN A 1 179 ? -4.179 -3.558 7.967 1.00 96.56 179 ASN A CA 1
ATOM 1424 C C . ASN A 1 179 ? -4.336 -4.666 9.018 1.00 96.56 179 ASN A C 1
ATOM 1426 O O . ASN A 1 179 ? -5.408 -4.811 9.594 1.00 96.56 179 ASN A O 1
ATOM 1430 N N . VAL A 1 180 ? -3.272 -5.423 9.309 1.00 95.31 180 VAL A N 1
ATOM 1431 C CA . VAL A 1 180 ? -3.293 -6.419 10.394 1.00 95.31 180 VAL A CA 1
ATOM 1432 C C . VAL A 1 180 ? -3.582 -5.751 11.739 1.00 95.31 180 VAL A C 1
ATOM 1434 O O . VAL A 1 180 ? -4.383 -6.263 12.519 1.00 95.31 180 VAL A O 1
ATOM 1437 N N . ILE A 1 181 ? -2.961 -4.602 12.013 1.00 93.56 181 ILE A N 1
ATOM 1438 C CA . ILE A 1 181 ? -3.217 -3.841 13.243 1.00 93.56 181 ILE A CA 1
ATOM 1439 C C . ILE A 1 181 ? -4.643 -3.303 13.261 1.00 93.56 181 ILE A C 1
ATOM 1441 O O . ILE A 1 181 ? -5.313 -3.427 14.280 1.00 93.56 181 ILE A O 1
ATOM 1445 N N . LEU A 1 182 ? -5.114 -2.746 12.144 1.00 95.81 182 LEU A N 1
ATOM 1446 C CA . LEU A 1 182 ? -6.474 -2.234 12.023 1.00 95.81 182 LEU A CA 1
ATOM 1447 C C . LEU A 1 182 ? -7.512 -3.325 12.316 1.00 95.81 182 LEU A C 1
ATOM 1449 O O . LEU A 1 182 ? -8.417 -3.098 13.106 1.00 95.81 182 LEU A O 1
ATOM 1453 N N . ILE A 1 183 ? -7.360 -4.523 11.746 1.00 97.38 183 ILE A N 1
ATOM 1454 C CA . ILE A 1 183 ? -8.273 -5.644 12.017 1.00 97.38 183 ILE A CA 1
ATOM 1455 C C . ILE A 1 183 ? -8.272 -5.988 13.515 1.00 97.38 183 ILE A C 1
ATOM 1457 O O . ILE A 1 183 ? -9.326 -6.027 14.141 1.00 97.38 183 ILE A O 1
ATOM 1461 N N . LYS A 1 184 ? -7.091 -6.131 14.130 1.00 95.31 184 LYS A N 1
ATOM 1462 C CA . LYS A 1 184 ? -6.980 -6.441 15.567 1.00 95.31 184 LYS A CA 1
ATOM 1463 C C . LYS A 1 184 ? -7.632 -5.380 16.461 1.00 95.31 184 LYS A C 1
ATOM 1465 O O . LYS A 1 184 ? -8.255 -5.712 17.473 1.00 95.31 184 LYS A O 1
ATOM 1470 N N . THR A 1 185 ? -7.470 -4.099 16.130 1.00 94.88 185 THR A N 1
ATOM 1471 C CA . THR A 1 185 ? -8.038 -2.999 16.922 1.00 94.88 185 THR A CA 1
ATOM 1472 C C . THR A 1 185 ? -9.541 -2.845 16.694 1.00 94.88 185 THR A C 1
ATOM 1474 O O . THR A 1 185 ? -10.247 -2.520 17.651 1.00 94.88 185 THR A O 1
ATOM 1477 N N . ILE A 1 186 ? -10.049 -3.159 15.496 1.00 97.12 186 ILE A N 1
ATOM 1478 C CA . ILE A 1 186 ? -11.485 -3.297 15.203 1.00 97.12 186 ILE A CA 1
ATOM 1479 C C . ILE A 1 186 ? -12.100 -4.392 16.075 1.00 97.12 186 ILE A C 1
ATOM 1481 O O . ILE A 1 186 ? -13.101 -4.130 16.745 1.00 97.12 186 ILE A O 1
ATOM 1485 N N . ASP A 1 187 ? -11.493 -5.579 16.118 1.00 96.75 187 ASP A N 1
ATOM 1486 C CA . ASP A 1 187 ? -11.999 -6.715 16.899 1.00 96.75 187 ASP A CA 1
ATOM 1487 C C . ASP A 1 187 ? -12.025 -6.380 18.395 1.00 96.75 187 ASP A C 1
ATOM 1489 O O . ASP A 1 187 ? -13.045 -6.536 19.071 1.00 96.75 187 ASP A O 1
ATOM 1493 N N . THR A 1 188 ? -10.923 -5.814 18.897 1.00 96.12 188 THR A N 1
ATOM 1494 C CA . THR A 1 188 ? -10.800 -5.373 20.294 1.00 96.12 188 THR A CA 1
ATOM 1495 C C . THR A 1 188 ? -11.858 -4.327 20.643 1.00 96.12 188 THR A C 1
ATOM 1497 O O . THR A 1 188 ? -12.522 -4.423 21.673 1.00 96.12 188 THR A O 1
ATOM 1500 N N . THR A 1 189 ? -12.041 -3.328 19.780 1.00 95.88 189 THR A N 1
ATOM 1501 C CA . THR A 1 189 ? -13.018 -2.256 20.002 1.00 95.88 189 THR A CA 1
ATOM 1502 C C . THR A 1 189 ? -14.446 -2.794 19.962 1.00 95.88 189 THR A C 1
ATOM 1504 O O . THR A 1 189 ? -15.270 -2.423 20.797 1.00 95.88 189 THR A O 1
ATOM 1507 N N . SER A 1 190 ? -14.735 -3.713 19.039 1.00 96.88 190 SER A N 1
ATOM 1508 C CA . SER A 1 190 ? -16.043 -4.360 18.921 1.00 96.88 190 SER A CA 1
ATOM 1509 C C . SER A 1 190 ? -16.398 -5.166 20.168 1.00 96.88 190 SER A C 1
ATOM 1511 O O . SER A 1 190 ? -17.536 -5.089 20.632 1.00 96.88 190 SER A O 1
ATOM 1513 N N . ALA A 1 191 ? -15.431 -5.888 20.743 1.00 97.19 191 ALA A N 1
ATOM 1514 C CA . ALA A 1 191 ? -15.617 -6.628 21.988 1.00 97.19 191 ALA A CA 1
ATOM 1515 C C . ALA A 1 191 ? -15.938 -5.690 23.164 1.00 97.19 191 ALA A C 1
ATOM 1517 O O . ALA A 1 191 ? -16.939 -5.891 23.847 1.00 97.19 191 ALA A O 1
ATOM 1518 N N . ILE A 1 192 ? -15.160 -4.612 23.331 1.00 96.31 192 ILE A N 1
ATOM 1519 C CA . ILE A 1 192 ? -15.376 -3.610 24.391 1.00 96.31 192 ILE A CA 1
ATOM 1520 C C . ILE A 1 192 ? -16.772 -2.988 24.285 1.00 96.31 192 ILE A C 1
ATOM 1522 O O . ILE A 1 192 ? -17.473 -2.862 25.286 1.00 96.31 192 ILE A O 1
ATOM 1526 N N . ILE A 1 193 ? -17.192 -2.598 23.076 1.00 95.69 193 ILE A N 1
ATOM 1527 C CA . ILE A 1 193 ? -18.517 -2.000 22.858 1.00 95.69 193 ILE A CA 1
ATOM 1528 C C . ILE A 1 193 ? -19.633 -3.009 23.139 1.00 95.69 193 ILE A C 1
ATOM 1530 O O . ILE A 1 193 ? -20.648 -2.643 23.724 1.00 95.69 193 ILE A O 1
ATOM 1534 N N . SER A 1 194 ? -19.449 -4.272 22.755 1.00 96.12 194 SER A N 1
ATOM 1535 C CA . SER A 1 194 ? -20.448 -5.319 22.999 1.00 96.12 194 SER A CA 1
ATOM 1536 C C . SER A 1 194 ? -20.621 -5.613 24.493 1.00 96.12 194 SER A C 1
ATOM 1538 O O . SER A 1 194 ? -21.734 -5.880 24.933 1.00 96.12 194 SER A O 1
ATOM 1540 N N . GLU A 1 195 ? -19.544 -5.519 25.275 1.00 96.62 195 GLU A N 1
ATOM 1541 C CA . GLU A 1 195 ? -19.567 -5.695 26.731 1.00 96.62 195 GLU A CA 1
ATOM 1542 C C . GLU A 1 195 ? -20.187 -4.488 27.458 1.00 96.62 195 GLU A C 1
ATOM 1544 O O . GLU A 1 195 ? -21.005 -4.647 28.364 1.00 96.62 195 GLU A O 1
ATOM 1549 N N . LYS A 1 196 ? -19.799 -3.265 27.074 1.00 95.56 196 LYS A N 1
ATOM 1550 C CA . LYS A 1 196 ? -20.125 -2.043 27.834 1.00 95.56 196 LYS A CA 1
ATOM 1551 C C . LYS A 1 196 ? -21.402 -1.349 27.362 1.00 95.56 196 LYS A C 1
ATOM 1553 O O . LYS A 1 196 ? -22.036 -0.639 28.145 1.00 95.56 196 LYS A O 1
ATOM 1558 N N . GLY A 1 197 ? -21.822 -1.584 26.122 1.00 93.69 197 GLY A N 1
ATOM 1559 C CA . GLY A 1 197 ? -22.951 -0.893 25.505 1.00 93.69 197 GLY A CA 1
ATOM 1560 C C . GLY A 1 197 ? -22.660 0.591 25.262 1.00 93.69 197 GLY A C 1
ATOM 1561 O O . GLY A 1 197 ? -21.514 1.003 25.148 1.00 93.69 197 GLY A O 1
ATOM 1562 N N . ILE A 1 198 ? -23.707 1.411 25.176 1.00 92.19 198 ILE A N 1
ATOM 1563 C CA . ILE A 1 198 ? -23.591 2.836 24.808 1.00 92.19 198 ILE A CA 1
ATOM 1564 C C . ILE A 1 198 ? -23.311 3.776 25.992 1.00 92.19 198 ILE A C 1
ATOM 1566 O O . ILE A 1 198 ? -23.120 4.972 25.803 1.00 92.19 198 ILE A O 1
ATOM 1570 N N . ASP A 1 199 ? -23.301 3.260 27.222 1.00 91.06 199 ASP A N 1
ATOM 1571 C CA . ASP A 1 199 ? -23.102 4.084 28.414 1.00 91.06 199 ASP A CA 1
ATOM 1572 C C . ASP A 1 199 ? -21.620 4.438 28.597 1.00 91.06 199 ASP A C 1
ATOM 1574 O O . ASP A 1 199 ? -20.809 3.624 29.051 1.00 91.06 199 ASP A O 1
ATOM 1578 N N . LYS A 1 200 ? -21.274 5.691 28.284 1.00 89.56 200 LYS A N 1
ATOM 1579 C CA . LYS A 1 200 ? -19.906 6.216 28.383 1.00 89.56 200 LYS A CA 1
ATOM 1580 C C . LYS A 1 200 ? -19.280 6.102 29.769 1.00 89.56 200 LYS A C 1
ATOM 1582 O O . LYS A 1 200 ? -18.054 6.034 29.857 1.00 89.56 200 LYS A O 1
ATOM 1587 N N . GLN A 1 201 ? -20.071 6.065 30.846 1.00 91.69 201 GLN A N 1
ATOM 1588 C CA . GLN A 1 201 ? -19.529 5.968 32.207 1.00 91.69 201 GLN A CA 1
ATOM 1589 C C . GLN A 1 201 ? -18.882 4.604 32.480 1.00 91.69 201 GLN A C 1
ATOM 1591 O O . GLN A 1 201 ? -18.023 4.491 33.352 1.00 91.69 201 GLN A O 1
ATOM 1596 N N . LYS A 1 202 ? -19.222 3.576 31.693 1.00 94.19 202 LYS A N 1
ATOM 1597 C CA . LYS A 1 202 ? -18.649 2.227 31.812 1.00 94.19 202 LYS A CA 1
ATOM 1598 C C . LYS A 1 202 ? -17.267 2.089 31.174 1.00 94.19 202 LYS A C 1
ATOM 1600 O O . LYS A 1 202 ? -16.623 1.048 31.332 1.00 94.19 202 LYS A O 1
ATOM 1605 N N . TYR A 1 203 ? -16.803 3.100 30.441 1.00 94.38 203 TYR A N 1
ATOM 1606 C CA . TYR A 1 203 ? -15.532 3.070 29.720 1.00 94.38 203 TYR A CA 1
ATOM 1607 C C . TYR A 1 203 ? -14.399 3.616 30.583 1.00 94.38 203 TYR A C 1
ATOM 1609 O O . TYR A 1 203 ? -14.364 4.795 30.939 1.00 94.38 203 TYR A O 1
ATOM 1617 N N . THR A 1 204 ? -13.424 2.756 30.867 1.00 93.81 204 THR A N 1
ATOM 1618 C CA . THR A 1 204 ? -12.204 3.140 31.576 1.00 93.81 204 THR A CA 1
ATOM 1619 C C . THR A 1 204 ? -11.278 3.942 30.664 1.00 93.81 204 THR A C 1
ATOM 1621 O O . THR A 1 204 ? -11.435 3.963 29.440 1.00 93.81 204 THR A O 1
ATOM 1624 N N . LYS A 1 205 ? -10.244 4.559 31.247 1.00 91.00 205 LYS A N 1
ATOM 1625 C CA . LYS A 1 205 ? -9.180 5.207 30.470 1.00 91.00 205 LYS A CA 1
ATOM 1626 C C . LYS A 1 205 ? -8.532 4.239 29.469 1.00 91.00 205 LYS A C 1
ATOM 1628 O O . LYS A 1 205 ? -8.328 4.606 28.318 1.00 91.00 205 LYS A O 1
ATOM 1633 N N . GLN A 1 206 ? -8.284 2.995 29.881 1.00 91.12 206 GLN A N 1
ATOM 1634 C CA . GLN A 1 206 ? -7.678 1.979 29.020 1.00 91.12 206 GLN A CA 1
ATOM 1635 C C . GLN A 1 206 ? -8.598 1.584 27.853 1.00 91.12 206 GLN A C 1
ATOM 1637 O O . GLN A 1 206 ? -8.125 1.367 26.739 1.00 91.12 206 GLN A O 1
ATOM 1642 N N . ASP A 1 207 ? -9.913 1.517 28.077 1.00 93.06 207 ASP A N 1
ATOM 1643 C CA . ASP A 1 207 ? -10.869 1.259 26.993 1.00 93.06 207 ASP A CA 1
ATOM 1644 C C . ASP A 1 207 ? -10.853 2.399 25.981 1.00 93.06 207 ASP A C 1
ATOM 1646 O O . ASP A 1 207 ? -10.765 2.162 24.777 1.00 93.06 207 ASP A O 1
ATOM 1650 N N . LYS A 1 208 ? -10.868 3.643 26.476 1.00 92.06 208 LYS A N 1
ATOM 1651 C CA . LYS A 1 208 ? -10.794 4.831 25.625 1.00 92.06 208 LYS A CA 1
ATOM 1652 C C . LYS A 1 208 ? -9.511 4.836 24.793 1.00 92.06 208 LYS A C 1
ATOM 1654 O O . LYS A 1 208 ? -9.570 5.083 23.595 1.00 92.06 208 LYS A O 1
ATOM 1659 N N . GLU A 1 209 ? -8.370 4.474 25.379 1.00 90.81 209 GLU A N 1
ATOM 1660 C CA . GLU A 1 209 ? -7.094 4.329 24.661 1.00 90.81 209 GLU A CA 1
ATOM 1661 C C . GLU A 1 209 ? -7.147 3.277 23.541 1.00 90.81 209 GLU A C 1
ATOM 1663 O O . GLU A 1 209 ? -6.640 3.522 22.441 1.00 90.81 209 GLU A O 1
ATOM 1668 N N . LYS A 1 210 ? -7.807 2.134 23.766 1.00 92.75 210 LYS A N 1
ATOM 1669 C CA . LYS A 1 210 ? -8.002 1.104 22.729 1.00 92.75 210 LYS A CA 1
ATOM 1670 C C . LYS A 1 210 ? -8.901 1.604 21.590 1.00 92.75 210 LYS A C 1
ATOM 1672 O O . LYS A 1 210 ? -8.555 1.411 20.424 1.00 92.75 210 LYS A O 1
ATOM 1677 N N . LEU A 1 211 ? -9.990 2.308 21.913 1.00 93.38 211 LEU A N 1
ATOM 1678 C CA . LEU A 1 211 ? -10.875 2.950 20.929 1.00 93.38 211 LEU A CA 1
ATOM 1679 C C . LEU A 1 211 ? -10.117 3.995 20.091 1.00 93.38 211 LEU A C 1
ATOM 1681 O O . LEU A 1 211 ? -10.201 3.982 18.863 1.00 93.38 211 LEU A O 1
ATOM 1685 N N . MET A 1 212 ? -9.324 4.857 20.736 1.00 90.44 212 MET A N 1
ATOM 1686 C CA . MET A 1 212 ? -8.480 5.844 20.049 1.00 90.44 212 MET A CA 1
ATOM 1687 C C . MET A 1 212 ? -7.456 5.176 19.126 1.00 90.44 212 MET A C 1
ATOM 1689 O O . MET A 1 212 ? -7.252 5.623 17.999 1.00 90.44 212 MET A O 1
ATOM 1693 N N . THR A 1 213 ? -6.846 4.074 19.567 1.00 91.50 213 THR A N 1
ATOM 1694 C CA . THR A 1 213 ? -5.890 3.308 18.752 1.00 91.50 213 THR A CA 1
ATOM 1695 C C . THR A 1 213 ? -6.551 2.764 17.481 1.00 91.50 213 THR A C 1
ATOM 1697 O O . THR A 1 213 ? -5.955 2.829 16.406 1.00 91.50 213 THR A O 1
ATOM 1700 N N . CYS A 1 214 ? -7.798 2.289 17.574 1.00 93.38 214 CYS A N 1
ATOM 1701 C CA . CYS A 1 214 ? -8.584 1.845 16.421 1.00 93.38 214 CYS A CA 1
ATOM 1702 C C . CYS A 1 214 ? -8.840 2.983 15.419 1.00 93.38 214 CYS A C 1
ATOM 1704 O O . CYS A 1 214 ? -8.555 2.837 14.228 1.00 93.38 214 CYS A O 1
ATOM 1706 N N . ILE A 1 215 ? -9.285 4.148 15.905 1.00 91.25 215 ILE A N 1
ATOM 1707 C CA . ILE A 1 215 ? -9.533 5.336 15.069 1.00 91.25 215 ILE A CA 1
ATOM 1708 C C . ILE A 1 215 ? -8.243 5.805 14.379 1.00 91.25 215 ILE A C 1
ATOM 1710 O O . ILE A 1 215 ? -8.241 6.067 13.174 1.00 91.25 215 ILE A O 1
ATOM 1714 N N . ASN A 1 216 ? -7.126 5.855 15.108 1.00 90.12 216 ASN A N 1
ATOM 1715 C CA . ASN A 1 216 ? -5.834 6.271 14.559 1.00 90.12 216 ASN A CA 1
ATOM 1716 C C . ASN A 1 216 ? -5.302 5.280 13.518 1.00 90.12 216 ASN A C 1
ATOM 1718 O O . ASN A 1 216 ? -4.769 5.702 12.489 1.00 90.12 216 ASN A O 1
ATOM 1722 N N . ALA A 1 217 ? -5.489 3.974 13.738 1.00 92.12 217 ALA A N 1
ATOM 1723 C CA . ALA A 1 217 ? -5.115 2.953 12.764 1.00 92.12 217 ALA A CA 1
ATOM 1724 C C . ALA A 1 217 ? -5.911 3.121 11.463 1.00 92.12 217 ALA A C 1
ATOM 1726 O O . ALA A 1 217 ? -5.318 3.166 10.383 1.00 92.12 217 ALA A O 1
ATOM 1727 N N . ALA A 1 218 ? -7.234 3.295 11.560 1.00 92.00 218 ALA A N 1
ATOM 1728 C CA . ALA A 1 218 ? -8.092 3.507 10.397 1.00 92.00 218 ALA A CA 1
ATOM 1729 C C . ALA A 1 218 ? -7.728 4.793 9.645 1.00 92.00 218 ALA A C 1
ATOM 1731 O O . ALA A 1 218 ? -7.595 4.779 8.422 1.00 92.00 218 ALA A O 1
ATOM 1732 N N . THR A 1 219 ? -7.485 5.883 10.376 1.00 88.81 219 THR A N 1
ATOM 1733 C CA . THR A 1 219 ? -7.083 7.181 9.811 1.00 88.81 219 THR A CA 1
ATOM 1734 C C . THR A 1 219 ? -5.746 7.086 9.076 1.00 88.81 219 THR A C 1
ATOM 1736 O O . THR A 1 219 ? -5.600 7.608 7.970 1.00 88.81 219 THR A O 1
ATOM 1739 N N . THR A 1 220 ? -4.777 6.373 9.652 1.00 90.00 220 THR A N 1
ATOM 1740 C CA . THR A 1 220 ? -3.450 6.171 9.052 1.00 90.00 220 THR A CA 1
ATOM 1741 C C . THR A 1 220 ? -3.538 5.344 7.770 1.00 90.00 220 THR A C 1
ATOM 1743 O O . THR A 1 220 ? -2.986 5.734 6.740 1.00 90.00 220 THR A O 1
ATOM 1746 N N . VAL A 1 221 ? -4.275 4.228 7.807 1.00 92.12 221 VAL A N 1
ATOM 1747 C CA . VAL A 1 221 ? -4.528 3.375 6.634 1.00 92.12 221 VAL A CA 1
ATOM 1748 C C . VAL A 1 221 ? -5.215 4.172 5.530 1.00 92.12 221 VAL A C 1
ATOM 1750 O O . VAL A 1 221 ? -4.750 4.163 4.391 1.00 92.12 221 VAL A O 1
ATOM 1753 N N . LYS A 1 222 ? -6.272 4.911 5.879 1.00 88.38 222 LYS A N 1
ATOM 1754 C CA . LYS A 1 222 ? -7.005 5.783 4.962 1.00 88.38 222 LYS A CA 1
ATOM 1755 C C . LYS A 1 222 ? -6.087 6.793 4.284 1.00 88.38 222 LYS A C 1
ATOM 1757 O O . LYS A 1 222 ? -6.078 6.870 3.064 1.00 88.38 222 LYS A O 1
ATOM 1762 N N . LYS A 1 223 ? -5.256 7.505 5.048 1.00 86.31 223 LYS A N 1
ATOM 1763 C CA . LYS A 1 223 ? -4.333 8.507 4.498 1.00 86.31 223 LYS A CA 1
ATOM 1764 C C . LYS A 1 223 ? -3.417 7.919 3.422 1.00 86.31 223 LYS A C 1
ATOM 1766 O O . LYS A 1 223 ? -3.229 8.530 2.377 1.00 86.31 223 LYS A O 1
ATOM 1771 N N . ILE A 1 224 ? -2.876 6.721 3.642 1.00 86.38 224 ILE A N 1
ATOM 1772 C CA . ILE A 1 224 ? -2.023 6.041 2.651 1.00 86.38 224 ILE A CA 1
ATOM 1773 C C . ILE A 1 224 ? -2.842 5.565 1.439 1.00 86.38 224 ILE A C 1
ATOM 1775 O O . ILE A 1 224 ? -2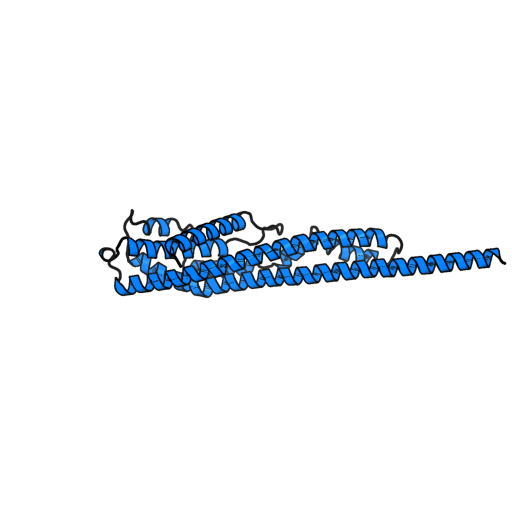.358 5.605 0.306 1.00 86.38 224 ILE A O 1
ATOM 1779 N N . ILE A 1 225 ? -4.075 5.108 1.660 1.00 87.12 225 ILE A N 1
ATOM 1780 C CA . ILE A 1 225 ? -4.983 4.673 0.594 1.00 87.12 225 ILE A CA 1
ATOM 1781 C C . ILE A 1 225 ? -5.381 5.839 -0.316 1.00 87.12 225 ILE A C 1
ATOM 1783 O O . ILE A 1 225 ? -5.327 5.673 -1.535 1.00 87.12 225 ILE A O 1
ATOM 1787 N N . ASP A 1 226 ? -5.703 6.994 0.259 1.00 81.38 226 ASP A N 1
ATOM 1788 C CA . ASP A 1 226 ? -6.116 8.200 -0.464 1.00 81.38 226 ASP A CA 1
ATOM 1789 C C . ASP A 1 226 ? -4.976 8.871 -1.216 1.00 81.38 226 ASP A C 1
ATOM 1791 O O . ASP A 1 226 ? -5.222 9.606 -2.162 1.00 81.38 226 ASP A O 1
ATOM 1795 N N . THR A 1 227 ? -3.728 8.653 -0.793 1.00 78.50 227 THR A N 1
ATOM 1796 C CA . THR A 1 227 ? -2.616 9.366 -1.414 1.00 78.50 227 THR A CA 1
ATOM 1797 C C . THR A 1 227 ? -2.295 8.768 -2.793 1.00 78.50 227 THR A C 1
ATOM 1799 O O . THR A 1 227 ? -2.021 7.554 -2.881 1.00 78.50 227 THR A O 1
ATOM 1802 N N . PRO A 1 228 ? -2.269 9.592 -3.859 1.00 71.81 228 PRO A N 1
ATOM 1803 C CA . PRO A 1 228 ? -1.873 9.156 -5.191 1.00 71.81 228 PRO A CA 1
ATOM 1804 C C . PRO A 1 228 ? -0.426 8.663 -5.196 1.00 71.81 228 PRO A C 1
ATOM 1806 O O . PRO A 1 228 ? 0.453 9.236 -4.543 1.00 71.81 228 PRO A O 1
ATOM 1809 N N . ILE A 1 229 ? -0.168 7.580 -5.935 1.00 69.50 229 ILE A N 1
ATOM 1810 C CA . ILE A 1 229 ? 1.174 6.981 -6.000 1.00 69.50 229 ILE A CA 1
ATOM 1811 C C . ILE A 1 229 ? 2.118 7.884 -6.791 1.00 69.50 229 ILE A C 1
ATOM 1813 O O . ILE A 1 229 ? 3.257 8.104 -6.378 1.00 69.50 229 ILE A O 1
ATOM 1817 N N . LEU A 1 230 ? 1.623 8.380 -7.923 1.00 66.50 230 LEU A N 1
ATOM 1818 C CA . LEU A 1 230 ? 2.356 9.175 -8.891 1.00 66.50 230 LEU A CA 1
ATOM 1819 C C . LEU A 1 230 ? 1.656 10.526 -9.075 1.00 66.50 230 LEU A C 1
ATOM 1821 O O . LEU A 1 230 ? 0.429 10.592 -9.031 1.00 66.50 230 LEU A O 1
ATOM 1825 N N . ASP A 1 231 ? 2.426 11.588 -9.275 1.00 63.72 231 ASP A N 1
ATOM 1826 C CA . ASP A 1 231 ? 1.911 12.867 -9.757 1.00 63.72 231 ASP A CA 1
ATOM 1827 C C . ASP A 1 231 ? 1.719 12.847 -11.281 1.00 63.72 231 ASP A C 1
ATOM 1829 O O . ASP A 1 231 ? 2.060 11.883 -11.967 1.00 63.72 231 ASP A O 1
ATOM 1833 N N . MET A 1 232 ? 1.175 13.936 -11.830 1.00 54.34 232 MET A N 1
ATOM 1834 C CA . MET A 1 232 ? 0.926 14.086 -13.271 1.00 54.34 232 MET A CA 1
ATOM 1835 C C . MET A 1 232 ? 2.197 13.998 -14.135 1.00 54.34 232 MET A C 1
ATOM 1837 O O . MET A 1 232 ? 2.093 13.860 -15.354 1.00 54.34 232 MET A O 1
ATOM 1841 N N . GLU A 1 233 ? 3.382 14.077 -13.528 1.00 51.03 233 GLU A N 1
ATOM 1842 C CA . GLU A 1 233 ? 4.683 13.964 -14.190 1.00 51.03 233 GLU A CA 1
ATOM 1843 C C . GLU A 1 233 ? 5.260 12.540 -14.099 1.00 51.03 233 GLU A C 1
ATOM 1845 O O . GLU A 1 233 ? 6.318 12.262 -14.663 1.00 51.03 233 GLU A O 1
ATOM 1850 N N . GLY A 1 234 ? 4.561 11.617 -13.429 1.00 55.00 234 GLY A N 1
ATOM 1851 C CA . GLY A 1 234 ? 5.005 10.240 -13.224 1.00 55.00 234 GLY A CA 1
ATOM 1852 C C . GLY A 1 234 ? 6.018 10.085 -12.087 1.00 55.00 234 GLY A C 1
ATOM 1853 O O . GLY A 1 234 ? 6.594 9.005 -11.935 1.00 55.00 234 GLY A O 1
ATOM 1854 N N . ASN A 1 235 ? 6.234 11.122 -11.271 1.00 60.56 235 ASN A N 1
ATOM 1855 C CA . ASN A 1 235 ? 7.080 11.052 -10.083 1.00 60.56 235 ASN A CA 1
ATOM 1856 C C . ASN A 1 235 ? 6.264 10.612 -8.871 1.00 60.56 235 ASN A C 1
ATOM 1858 O O . ASN A 1 235 ? 5.061 10.829 -8.790 1.00 60.56 235 ASN A O 1
ATOM 1862 N N . ILE A 1 236 ? 6.919 10.018 -7.876 1.00 64.75 236 ILE A N 1
ATOM 1863 C CA . ILE A 1 236 ? 6.230 9.662 -6.633 1.00 64.75 236 ILE A CA 1
ATOM 1864 C C . ILE A 1 236 ? 5.927 10.910 -5.821 1.00 64.75 236 ILE A C 1
ATOM 1866 O O . ILE A 1 236 ? 6.824 11.709 -5.542 1.00 64.75 236 ILE A O 1
ATOM 1870 N N . THR A 1 237 ? 4.671 11.035 -5.394 1.00 68.88 237 THR A N 1
ATOM 1871 C CA . THR A 1 237 ? 4.209 12.223 -4.679 1.00 68.88 237 THR A CA 1
ATOM 1872 C C . THR A 1 237 ? 4.940 12.375 -3.339 1.00 68.88 237 THR A C 1
ATOM 1874 O O . THR A 1 237 ? 5.143 11.420 -2.579 1.00 68.88 237 THR A O 1
ATOM 1877 N N . GLN A 1 238 ? 5.338 13.606 -3.008 1.00 72.62 238 GLN A N 1
ATOM 1878 C CA . GLN A 1 238 ? 5.928 13.921 -1.698 1.00 72.62 238 GLN A CA 1
ATOM 1879 C C . GLN A 1 238 ? 4.950 13.638 -0.550 1.00 72.62 238 GLN A C 1
ATOM 1881 O O . GLN A 1 238 ? 5.354 13.279 0.558 1.00 72.62 238 GLN A O 1
ATOM 1886 N N . GLU A 1 239 ? 3.653 13.767 -0.815 1.00 71.62 239 GLU A N 1
ATOM 1887 C CA . GLU A 1 239 ? 2.590 13.439 0.131 1.00 71.62 239 GLU A CA 1
ATOM 1888 C C . GLU A 1 239 ? 2.601 11.958 0.503 1.00 71.62 239 GLU A C 1
ATOM 1890 O O . GLU A 1 239 ? 2.482 11.625 1.683 1.00 71.62 239 GLU A O 1
ATOM 1895 N N . LEU A 1 240 ? 2.847 11.072 -0.466 1.00 70.19 240 LEU A N 1
ATOM 1896 C CA . LEU A 1 240 ? 2.912 9.638 -0.217 1.00 70.19 240 LEU A CA 1
ATOM 1897 C C . LEU A 1 240 ? 4.117 9.284 0.645 1.00 70.19 240 LEU A C 1
ATOM 1899 O O . LEU A 1 240 ? 3.997 8.479 1.563 1.00 70.19 240 LEU A O 1
ATOM 1903 N N . ILE A 1 241 ? 5.263 9.929 0.416 1.00 75.12 241 ILE A N 1
ATOM 1904 C CA . ILE A 1 241 ? 6.454 9.756 1.259 1.00 75.12 241 ILE A CA 1
ATOM 1905 C C . ILE A 1 241 ? 6.139 10.139 2.711 1.00 75.12 241 ILE A C 1
ATOM 1907 O O . ILE A 1 241 ? 6.446 9.375 3.628 1.00 75.12 241 ILE A O 1
ATOM 1911 N N . LYS A 1 242 ? 5.466 11.274 2.927 1.00 80.75 242 LYS A N 1
ATOM 1912 C CA . LYS A 1 242 ? 5.045 11.712 4.267 1.00 80.75 242 LYS A CA 1
ATOM 1913 C C . LYS A 1 242 ? 4.025 10.755 4.891 1.00 80.75 242 LYS A C 1
ATOM 1915 O O . LYS A 1 242 ? 4.116 10.464 6.081 1.00 80.75 242 LYS A O 1
ATOM 1920 N N . ALA A 1 243 ? 3.072 10.246 4.109 1.00 79.25 243 ALA A N 1
ATOM 1921 C CA . ALA A 1 243 ? 2.090 9.266 4.572 1.00 79.25 243 ALA A CA 1
ATOM 1922 C C . ALA A 1 243 ? 2.759 7.941 4.985 1.00 79.25 243 ALA A C 1
ATOM 1924 O O . ALA A 1 243 ? 2.410 7.376 6.020 1.00 79.25 243 ALA A O 1
ATOM 1925 N N . ILE A 1 244 ? 3.770 7.489 4.234 1.00 80.19 244 ILE A N 1
ATOM 1926 C CA . ILE A 1 244 ? 4.583 6.309 4.562 1.00 80.19 244 ILE A CA 1
ATOM 1927 C C . ILE A 1 244 ? 5.370 6.527 5.855 1.00 80.19 244 ILE A C 1
ATOM 1929 O O . ILE A 1 244 ? 5.363 5.658 6.723 1.00 80.19 244 ILE A O 1
ATOM 1933 N N . GLN A 1 245 ? 6.051 7.668 5.995 1.00 85.56 245 GLN A N 1
ATOM 1934 C CA . GLN A 1 245 ? 6.816 7.993 7.204 1.00 85.56 245 GLN A CA 1
ATOM 1935 C C . GLN A 1 245 ? 5.914 7.993 8.436 1.00 85.56 245 GLN A C 1
ATOM 1937 O O . GLN A 1 245 ? 6.216 7.315 9.412 1.00 85.56 245 GLN A O 1
ATOM 1942 N N . HIS A 1 246 ? 4.767 8.668 8.344 1.00 86.12 246 HIS A N 1
ATOM 1943 C CA . HIS A 1 246 ? 3.764 8.670 9.402 1.00 86.12 246 HIS A CA 1
ATOM 1944 C C . HIS A 1 246 ? 3.289 7.246 9.733 1.00 86.12 246 HIS A C 1
ATOM 1946 O O . HIS A 1 246 ? 3.239 6.870 10.900 1.00 86.12 246 HIS A O 1
ATOM 1952 N N . GLY A 1 247 ? 2.979 6.435 8.715 1.00 84.69 247 GLY A N 1
ATOM 1953 C CA . GLY A 1 247 ? 2.555 5.048 8.905 1.00 84.69 247 GLY A CA 1
ATOM 1954 C C . GLY A 1 247 ? 3.609 4.183 9.597 1.00 84.69 247 GLY A C 1
ATOM 1955 O O . GLY A 1 247 ? 3.267 3.407 10.483 1.00 84.69 247 GLY A O 1
ATOM 1956 N N . ASN A 1 248 ? 4.886 4.340 9.243 1.00 86.19 248 ASN A N 1
ATOM 1957 C CA . ASN A 1 248 ? 5.985 3.628 9.899 1.00 86.19 248 ASN A CA 1
ATOM 1958 C C . ASN A 1 248 ? 6.149 4.053 11.363 1.00 86.19 248 ASN A C 1
ATOM 1960 O O . ASN A 1 248 ? 6.232 3.186 12.227 1.00 86.19 248 ASN A O 1
ATOM 1964 N N . SER A 1 249 ? 6.127 5.355 11.659 1.00 87.50 249 SER A N 1
ATOM 1965 C CA . SER A 1 249 ? 6.204 5.840 13.044 1.00 87.50 249 SER A CA 1
ATOM 1966 C C . SER A 1 249 ? 5.045 5.315 13.895 1.00 87.50 249 SER A C 1
ATOM 1968 O O . SER A 1 249 ? 5.251 4.887 15.027 1.00 87.50 249 SER A O 1
ATOM 1970 N N . PHE A 1 250 ? 3.837 5.266 13.329 1.00 87.06 250 PHE A N 1
ATOM 1971 C CA . PHE A 1 250 ? 2.676 4.679 13.995 1.00 87.06 250 PHE A CA 1
ATOM 1972 C C . PHE A 1 250 ? 2.845 3.173 14.263 1.00 87.06 250 PHE A C 1
ATOM 1974 O O . PHE A 1 250 ? 2.506 2.696 15.346 1.00 87.06 250 PHE A O 1
ATOM 1981 N N . LEU A 1 251 ? 3.404 2.414 13.308 1.00 86.00 251 LEU A N 1
ATOM 1982 C CA . LEU A 1 251 ? 3.723 0.995 13.510 1.00 86.00 251 LEU A CA 1
ATOM 1983 C C . LEU A 1 251 ? 4.709 0.783 14.661 1.00 86.00 251 LEU A C 1
ATOM 1985 O O . LEU A 1 251 ? 4.513 -0.119 15.474 1.00 86.00 251 LEU A O 1
ATOM 1989 N N . GLU A 1 252 ? 5.768 1.588 14.722 1.00 86.69 252 GLU A N 1
ATOM 1990 C CA . GLU A 1 252 ? 6.772 1.514 15.785 1.00 86.69 252 GLU A CA 1
ATOM 1991 C C . GLU A 1 252 ? 6.155 1.819 17.152 1.00 86.69 252 GLU A C 1
ATOM 1993 O O . GLU A 1 252 ? 6.352 1.061 18.103 1.00 86.69 252 GLU A O 1
ATOM 1998 N N . GLU A 1 253 ? 5.342 2.874 17.243 1.00 86.25 253 GLU A N 1
ATOM 1999 C CA . GLU A 1 253 ? 4.638 3.242 18.472 1.00 86.25 253 GLU A CA 1
ATOM 2000 C C . GLU A 1 253 ? 3.738 2.103 18.972 1.00 86.25 253 GLU A C 1
ATOM 2002 O O . GLU A 1 253 ? 3.776 1.742 20.152 1.00 86.25 253 GLU A O 1
ATOM 2007 N N . ILE A 1 254 ? 2.954 1.501 18.075 1.00 81.31 254 ILE A N 1
ATOM 2008 C CA . ILE A 1 254 ? 2.052 0.402 18.420 1.00 81.31 254 ILE A CA 1
ATOM 2009 C C . ILE A 1 254 ? 2.815 -0.860 18.821 1.00 81.31 254 ILE A C 1
ATOM 2011 O O . ILE A 1 254 ? 2.451 -1.485 19.816 1.00 81.31 254 ILE A O 1
ATOM 2015 N N . ASN A 1 255 ? 3.875 -1.235 18.105 1.00 79.56 255 ASN A N 1
ATOM 2016 C CA . ASN A 1 255 ? 4.675 -2.408 18.464 1.00 79.56 255 ASN A CA 1
ATOM 2017 C C . ASN A 1 255 ? 5.311 -2.247 19.852 1.00 79.56 255 ASN A C 1
ATOM 2019 O O . ASN A 1 255 ? 5.282 -3.178 20.657 1.00 79.56 255 ASN A O 1
ATOM 2023 N N . ASN A 1 256 ? 5.794 -1.045 20.171 1.00 78.50 256 ASN A N 1
ATOM 2024 C CA . ASN A 1 256 ? 6.354 -0.736 21.486 1.00 78.50 256 ASN A CA 1
ATOM 2025 C C . ASN A 1 256 ? 5.295 -0.787 22.600 1.00 78.50 256 ASN A C 1
ATOM 2027 O O . ASN A 1 256 ? 5.583 -1.253 23.703 1.00 78.50 256 ASN A O 1
ATOM 2031 N N . LYS A 1 257 ? 4.062 -0.345 22.316 1.00 72.44 257 LYS A N 1
ATOM 2032 C CA . LYS A 1 257 ? 2.932 -0.393 23.260 1.00 72.44 257 LYS A CA 1
ATOM 2033 C C . LYS A 1 257 ? 2.357 -1.798 23.449 1.00 72.44 257 LYS A C 1
ATOM 2035 O O . LYS A 1 257 ? 1.871 -2.101 24.534 1.00 72.44 257 LYS A O 1
ATOM 2040 N N . MET A 1 258 ? 2.390 -2.640 22.415 1.00 62.34 258 MET A N 1
ATOM 2041 C CA . MET A 1 258 ? 1.774 -3.969 22.441 1.00 62.34 258 MET A CA 1
ATOM 2042 C C . MET A 1 258 ? 2.703 -5.096 22.899 1.00 62.34 258 MET A C 1
ATOM 2044 O O . MET A 1 258 ? 2.172 -6.184 23.083 1.00 62.34 258 MET A O 1
ATOM 2048 N N . LYS A 1 259 ? 4.021 -4.860 23.076 1.00 41.59 259 LYS A N 1
ATOM 2049 C CA . LYS A 1 259 ? 5.050 -5.876 23.415 1.00 41.59 259 LYS A CA 1
ATOM 2050 C C . LYS A 1 259 ? 4.650 -7.288 22.953 1.00 41.59 259 LYS A C 1
ATOM 2052 O O . LYS A 1 259 ? 4.238 -8.119 23.762 1.00 41.59 259 LYS A O 1
ATOM 2057 N N . ILE A 1 260 ? 4.735 -7.509 21.641 1.00 43.09 260 ILE A N 1
ATOM 2058 C CA . ILE A 1 260 ? 4.789 -8.858 21.060 1.00 43.09 260 ILE A CA 1
ATOM 2059 C C . ILE A 1 260 ? 6.229 -9.349 21.182 1.00 43.09 260 ILE A C 1
ATOM 2061 O O . ILE A 1 260 ? 7.131 -8.529 20.892 1.00 43.09 260 ILE A O 1
#